Protein AF-A0A512C1G9-F1 (afdb_monomer_lite)

Radius of gyration: 20.0 Å; chains: 1; bounding box: 54×43×52 Å

Structure (mmCIF, N/CA/C/O backbone):
data_AF-A0A512C1G9-F1
#
_entry.id   AF-A0A512C1G9-F1
#
loop_
_atom_site.group_PDB
_atom_site.id
_atom_site.type_symbol
_atom_site.label_atom_id
_atom_site.label_alt_id
_atom_site.label_comp_id
_atom_site.label_asym_id
_atom_site.label_entity_id
_atom_site.label_seq_id
_atom_site.pdbx_PDB_ins_code
_atom_site.Cartn_x
_atom_site.Cartn_y
_atom_site.Cartn_z
_atom_site.occupancy
_atom_site.B_iso_or_equiv
_atom_site.auth_seq_id
_atom_site.auth_comp_id
_atom_site.auth_asym_id
_atom_site.auth_atom_id
_atom_site.pdbx_PDB_model_num
ATOM 1 N N . MET A 1 1 ? 9.464 -9.664 18.247 1.00 39.41 1 MET A N 1
ATOM 2 C CA . MET A 1 1 ? 8.894 -8.344 18.595 1.00 39.41 1 MET A CA 1
ATOM 3 C C . MET A 1 1 ? 10.040 -7.348 18.623 1.00 39.41 1 MET A C 1
ATOM 5 O O . MET A 1 1 ? 10.757 -7.290 19.614 1.00 39.41 1 MET A O 1
ATOM 9 N N . SER A 1 2 ? 10.268 -6.674 17.492 1.00 39.06 2 SER A N 1
ATOM 10 C CA . SER A 1 2 ? 11.278 -5.620 17.342 1.00 39.06 2 SER A CA 1
ATOM 11 C C . SER A 1 2 ? 10.993 -4.480 18.332 1.00 39.06 2 SER A C 1
ATOM 13 O O . SER A 1 2 ? 9.830 -4.158 18.597 1.00 39.06 2 SER A O 1
ATOM 15 N N . LYS A 1 3 ? 12.047 -3.938 18.953 1.00 39.09 3 LYS A N 1
ATOM 16 C CA . LYS A 1 3 ? 11.952 -2.829 19.907 1.00 39.09 3 LYS A CA 1
ATOM 17 C C . LYS A 1 3 ? 11.489 -1.589 19.142 1.00 39.09 3 LYS A C 1
ATOM 19 O O . LYS A 1 3 ? 12.242 -1.068 18.330 1.00 39.09 3 LYS A O 1
ATOM 24 N N . LEU A 1 4 ? 10.283 -1.098 19.433 1.00 40.53 4 LEU A N 1
ATOM 25 C CA . LEU A 1 4 ? 9.889 0.266 19.070 1.00 40.53 4 LEU A CA 1
ATOM 26 C C . LEU A 1 4 ? 10.991 1.208 19.573 1.00 40.53 4 LEU A C 1
ATOM 28 O O . LEU A 1 4 ? 11.276 1.203 20.775 1.00 40.53 4 LEU A O 1
ATOM 32 N N . LYS A 1 5 ? 11.619 1.988 18.687 1.00 45.50 5 LYS A N 1
ATOM 33 C CA . LYS A 1 5 ? 12.474 3.097 19.119 1.00 45.50 5 LYS A CA 1
ATOM 34 C C . LYS A 1 5 ? 11.592 4.080 19.885 1.00 45.50 5 LYS A C 1
ATOM 36 O O . LYS A 1 5 ? 10.869 4.883 19.308 1.00 45.50 5 LYS A O 1
ATOM 41 N N . GLY A 1 6 ? 11.653 4.014 21.208 1.00 49.22 6 GLY A N 1
ATOM 42 C CA . GLY A 1 6 ? 11.632 5.240 21.979 1.00 49.22 6 GLY A CA 1
ATOM 43 C C . GLY A 1 6 ? 13.001 5.862 21.784 1.00 49.22 6 GLY A C 1
ATOM 44 O O . GLY A 1 6 ? 13.922 5.417 22.444 1.00 49.22 6 GLY A O 1
ATOM 45 N N . ASP A 1 7 ? 13.143 6.756 20.807 1.00 35.88 7 ASP A N 1
ATOM 46 C CA . ASP A 1 7 ? 14.078 7.880 20.865 1.00 35.88 7 ASP A CA 1
ATOM 47 C C . ASP A 1 7 ? 13.837 8.829 19.689 1.00 35.88 7 ASP A C 1
ATOM 49 O O . ASP A 1 7 ? 13.511 8.426 18.573 1.00 35.88 7 ASP A O 1
ATOM 53 N N . ALA A 1 8 ? 13.903 10.116 20.013 1.00 43.84 8 ALA A N 1
ATOM 54 C CA . ALA A 1 8 ? 13.409 11.242 19.246 1.00 43.84 8 ALA A CA 1
ATOM 55 C C . ALA A 1 8 ? 13.877 11.244 17.782 1.00 43.84 8 ALA A C 1
ATOM 57 O O . ALA A 1 8 ? 15.045 11.493 17.488 1.00 43.84 8 ALA A O 1
ATOM 58 N N . PHE A 1 9 ? 12.928 11.105 16.851 1.00 45.38 9 PHE A N 1
ATOM 59 C CA . PHE A 1 9 ? 13.068 11.804 15.579 1.00 45.38 9 PHE A CA 1
ATOM 60 C C . PHE A 1 9 ? 13.303 13.277 15.912 1.00 45.38 9 PHE A C 1
ATOM 62 O O . PHE A 1 9 ? 12.565 13.849 16.722 1.00 45.38 9 PHE A O 1
ATOM 69 N N . GLU A 1 10 ? 14.309 13.891 15.294 1.00 47.50 10 GLU A N 1
ATOM 70 C CA . GLU A 1 10 ? 14.443 15.342 15.267 1.00 47.50 10 GLU A CA 1
ATOM 71 C C . GLU A 1 10 ? 13.276 15.873 14.426 1.00 47.50 10 GLU A C 1
ATOM 73 O O . GLU A 1 10 ? 13.371 16.149 13.230 1.00 47.50 10 GLU A O 1
ATOM 78 N N . VAL A 1 11 ? 12.097 15.892 15.046 1.00 56.38 11 VAL A N 1
ATOM 79 C CA . VAL A 1 11 ? 10.917 16.551 14.525 1.00 56.38 11 VAL A CA 1
ATOM 80 C C . VAL A 1 11 ? 11.366 17.984 14.354 1.00 56.38 11 VAL A C 1
ATOM 82 O O . VAL A 1 11 ? 11.681 18.653 15.343 1.00 56.38 11 VAL A O 1
ATOM 85 N N . LYS A 1 12 ? 11.444 18.442 13.101 1.00 67.94 12 LYS A N 1
ATOM 86 C CA . LYS A 1 12 ? 11.715 19.848 12.817 1.00 67.94 12 LYS A CA 1
ATOM 87 C C . LYS A 1 12 ? 10.826 20.662 13.743 1.00 67.94 12 LYS A C 1
ATOM 89 O O . LYS A 1 12 ? 9.630 20.391 13.822 1.00 67.94 12 LYS A O 1
ATOM 94 N N . ASN A 1 13 ? 11.406 21.620 14.458 1.00 72.12 13 ASN A N 1
ATOM 95 C CA . ASN A 1 13 ? 10.718 22.354 15.525 1.00 72.12 13 ASN A CA 1
ATOM 96 C C . ASN A 1 13 ? 9.333 22.883 15.068 1.00 72.12 13 ASN A C 1
ATOM 98 O O . ASN A 1 13 ? 8.359 22.885 15.815 1.00 72.12 13 ASN A O 1
ATOM 102 N N . GLU A 1 14 ? 9.214 23.211 13.779 1.00 81.50 14 GLU A N 1
ATOM 103 C CA . GLU A 1 14 ? 7.975 23.597 13.099 1.00 81.50 14 GLU A CA 1
ATOM 104 C C . GLU A 1 14 ? 6.850 22.541 13.123 1.00 81.50 14 GLU A C 1
ATOM 106 O O . GLU A 1 14 ? 5.696 22.902 13.361 1.00 81.50 14 GLU A O 1
ATOM 111 N N . ASP A 1 15 ? 7.148 21.255 12.910 1.00 83.31 15 ASP A N 1
ATOM 112 C CA . ASP A 1 15 ? 6.153 20.172 12.923 1.00 83.31 15 ASP A CA 1
ATOM 113 C C . ASP A 1 15 ? 5.641 19.901 14.342 1.00 83.31 15 ASP A C 1
ATOM 115 O O . ASP A 1 15 ? 4.446 19.657 14.536 1.00 83.31 15 ASP A O 1
ATOM 119 N N . ALA A 1 16 ? 6.515 20.018 15.346 1.00 83.12 16 ALA A N 1
ATOM 120 C CA . ALA A 1 16 ? 6.140 19.894 16.751 1.00 83.12 16 ALA A CA 1
ATOM 121 C C . ALA A 1 16 ? 5.216 21.045 17.180 1.00 83.12 16 ALA A C 1
ATOM 123 O O . ALA A 1 16 ? 4.162 20.813 17.775 1.00 83.12 16 ALA A O 1
ATOM 124 N N . GLU A 1 17 ? 5.562 22.286 16.830 1.00 87.00 17 GLU A N 1
ATOM 125 C CA . GLU A 1 17 ? 4.725 23.457 17.113 1.00 87.00 17 GLU A CA 1
ATOM 126 C C . GLU A 1 17 ? 3.399 23.426 16.348 1.00 87.00 17 GLU A C 1
ATOM 128 O O . GLU A 1 17 ? 2.343 23.773 16.888 1.00 87.00 17 GLU A O 1
ATOM 133 N N . ARG A 1 18 ? 3.413 22.956 15.096 1.00 87.75 18 ARG A N 1
ATOM 134 C CA . ARG A 1 18 ? 2.191 22.724 14.324 1.00 87.75 18 ARG A CA 1
ATOM 135 C C . ARG A 1 18 ? 1.299 21.687 15.005 1.00 87.75 18 ARG A C 1
ATOM 137 O O . ARG A 1 18 ? 0.108 21.946 15.171 1.00 87.75 18 ARG A O 1
ATOM 144 N N . LEU A 1 19 ? 1.861 20.558 15.438 1.00 87.94 19 LEU A N 1
ATOM 145 C CA . LEU A 1 19 ? 1.109 19.511 16.126 1.00 87.94 19 LEU A CA 1
ATOM 146 C C . LEU A 1 19 ? 0.509 20.015 17.444 1.00 87.94 19 LEU A C 1
ATOM 148 O O . LEU A 1 19 ? -0.661 19.747 17.705 1.00 87.94 19 LEU A O 1
ATOM 152 N N . LYS A 1 20 ? 1.254 20.803 18.234 1.00 90.62 20 LYS A N 1
ATOM 153 C CA . LYS A 1 20 ? 0.744 21.419 19.474 1.00 90.62 20 LYS A CA 1
ATOM 154 C C . LYS A 1 20 ? -0.514 22.251 19.228 1.00 90.62 20 LYS A C 1
ATOM 156 O O . LYS A 1 20 ? -1.490 22.099 19.957 1.00 90.62 20 LYS A O 1
ATOM 161 N N . ARG A 1 21 ? -0.531 23.081 18.178 1.00 92.88 21 ARG A N 1
ATOM 162 C CA . ARG A 1 21 ? -1.710 23.897 17.818 1.00 92.88 21 ARG A CA 1
ATOM 163 C C . ARG A 1 21 ? -2.916 23.055 17.403 1.00 92.88 21 ARG A C 1
ATOM 165 O O . ARG A 1 21 ? -4.052 23.462 17.613 1.00 92.88 21 ARG A O 1
ATOM 172 N N . MET A 1 22 ? -2.669 21.894 16.806 1.00 94.25 22 MET A N 1
ATOM 173 C CA . MET A 1 22 ? -3.705 21.017 16.255 1.00 94.25 22 MET A CA 1
ATOM 174 C C . MET A 1 22 ? -4.158 19.935 17.245 1.00 94.25 22 MET A C 1
ATOM 176 O O . MET A 1 22 ? -5.127 19.229 16.972 1.00 94.25 22 MET A O 1
ATOM 180 N N . LEU A 1 23 ? -3.488 19.818 18.398 1.00 93.44 23 LEU A N 1
ATOM 181 C CA . LEU A 1 23 ? -3.693 18.747 19.368 1.00 93.44 23 LEU A CA 1
ATOM 182 C C . LEU A 1 23 ? -5.161 18.578 19.805 1.00 93.44 23 LEU A C 1
ATOM 184 O O . LEU A 1 23 ? -5.619 17.438 19.801 1.00 93.44 23 LEU A O 1
ATOM 188 N N . PRO A 1 24 ? -5.943 19.639 20.100 1.00 96.12 24 PRO A N 1
ATOM 189 C CA . PRO A 1 24 ? -7.349 19.465 20.469 1.00 96.12 24 PRO A CA 1
ATOM 190 C C . PRO A 1 24 ? -8.184 18.767 19.384 1.00 96.12 24 PRO A C 1
ATOM 192 O O . PRO A 1 24 ? -8.966 17.866 19.688 1.00 96.12 24 PRO A O 1
ATOM 195 N N . GLU A 1 25 ? -7.992 19.133 18.112 1.00 97.38 25 GLU A N 1
ATOM 196 C CA . GLU A 1 25 ? -8.723 18.514 17.000 1.00 97.38 25 GLU A CA 1
ATOM 197 C C . GLU A 1 25 ? -8.217 17.092 16.725 1.00 97.38 25 GLU A C 1
ATOM 199 O O . GLU A 1 25 ? -9.018 16.188 16.502 1.00 97.38 25 GLU A O 1
ATOM 204 N N . VAL A 1 26 ? -6.902 16.860 16.827 1.00 95.44 26 VAL A N 1
ATOM 205 C CA . VAL A 1 26 ? -6.301 15.519 16.732 1.00 95.44 26 VAL A CA 1
ATOM 206 C C . VAL A 1 26 ? -6.897 14.574 17.778 1.00 95.44 26 VAL A C 1
ATOM 208 O O . VAL A 1 26 ? -7.273 13.451 17.449 1.00 95.44 26 VAL A O 1
ATOM 211 N N . GLU A 1 27 ? -7.017 15.015 19.030 1.00 95.50 27 GLU A N 1
ATOM 212 C CA . GLU A 1 27 ? -7.564 14.205 20.123 1.00 95.50 27 GLU A CA 1
ATOM 213 C C . GLU A 1 27 ? -9.057 13.916 19.933 1.00 95.50 27 GLU A C 1
ATOM 215 O O . GLU A 1 27 ? -9.499 12.779 20.120 1.00 95.50 27 GLU A O 1
ATOM 220 N N . LYS A 1 28 ? -9.823 14.913 19.479 1.00 97.69 28 LYS A N 1
ATOM 221 C CA . LYS A 1 28 ? -11.240 14.762 19.130 1.00 97.69 28 LYS A CA 1
ATOM 222 C C . LYS A 1 28 ? -11.445 13.757 17.994 1.00 97.69 28 LYS A C 1
ATOM 224 O O . LYS A 1 28 ? -12.273 12.855 18.126 1.00 97.69 28 LYS A O 1
ATOM 229 N N . LEU A 1 29 ? -10.690 13.874 16.901 1.00 98.00 29 LEU A N 1
ATOM 230 C CA . LEU A 1 29 ? -10.757 12.932 15.778 1.00 98.00 29 LEU A CA 1
ATOM 231 C C . LEU A 1 29 ? -10.317 11.530 16.196 1.00 98.00 29 LEU A C 1
ATOM 233 O O . LEU A 1 29 ? -10.958 10.551 15.826 1.00 98.00 29 LEU A O 1
ATOM 237 N N . ARG A 1 30 ? -9.277 11.418 17.031 1.00 96.62 30 ARG A N 1
ATOM 238 C CA . ARG A 1 30 ? -8.828 10.132 17.575 1.00 96.62 30 ARG A CA 1
ATOM 239 C C . ARG A 1 30 ? -9.916 9.449 18.396 1.00 96.62 30 ARG A C 1
ATOM 241 O O . ARG A 1 30 ? -10.130 8.257 18.206 1.00 96.62 30 ARG A O 1
ATOM 248 N N . ALA A 1 31 ? -10.590 10.175 19.287 1.00 96.44 31 ALA A N 1
ATOM 249 C CA . ALA A 1 31 ? -11.664 9.619 20.108 1.00 96.44 31 ALA A CA 1
ATOM 250 C C . ALA A 1 31 ? -12.829 9.113 19.241 1.00 96.44 31 ALA A C 1
ATOM 252 O O . ALA A 1 31 ? -13.293 7.988 19.426 1.00 96.44 31 ALA A O 1
ATOM 253 N N . LYS A 1 32 ? -13.241 9.901 18.239 1.00 98.00 32 LYS A N 1
ATOM 254 C CA . LYS A 1 32 ? -14.253 9.482 17.260 1.00 98.00 32 LYS A CA 1
ATOM 255 C C . LYS A 1 32 ? -13.818 8.235 16.487 1.00 98.00 32 LYS A C 1
ATOM 257 O O . LYS A 1 32 ? -14.552 7.249 16.462 1.00 98.00 32 LYS A O 1
ATOM 262 N N . ALA A 1 33 ? -12.603 8.227 15.945 1.00 97.44 33 ALA A N 1
ATOM 263 C CA . ALA A 1 33 ? -12.062 7.072 15.237 1.00 97.44 33 ALA A CA 1
ATOM 264 C C . ALA A 1 33 ? -12.037 5.816 16.126 1.00 97.44 33 ALA A C 1
ATOM 266 O O . ALA A 1 33 ? -12.480 4.753 15.707 1.00 97.44 33 ALA A O 1
ATOM 267 N N . GLN A 1 34 ? -11.608 5.930 17.388 1.00 95.56 34 GLN A N 1
ATOM 268 C CA . GLN A 1 34 ? -11.629 4.815 18.346 1.00 95.56 34 GLN A CA 1
ATOM 269 C C . GLN A 1 34 ? -13.044 4.279 18.609 1.00 95.56 34 GLN A C 1
ATOM 271 O O . GLN A 1 34 ? -13.206 3.074 18.784 1.00 95.56 34 GLN A O 1
ATOM 276 N N . SER A 1 35 ? -14.066 5.141 18.568 1.00 95.94 35 SER A N 1
ATOM 277 C CA . SER A 1 35 ? -15.475 4.730 18.661 1.00 95.94 35 SER A CA 1
ATOM 278 C C . SER A 1 35 ? -16.042 4.086 17.387 1.00 95.94 35 SER A C 1
ATOM 280 O O . SER A 1 35 ? -17.170 3.601 17.407 1.00 95.94 35 SER A O 1
ATOM 282 N N . GLY A 1 36 ? -15.273 4.028 16.293 1.00 96.44 36 GLY A N 1
ATOM 283 C CA . GLY A 1 36 ? -15.685 3.386 15.042 1.00 96.44 36 GLY A CA 1
ATOM 284 C C . GLY A 1 36 ? -15.897 4.321 13.853 1.00 96.44 36 GLY A C 1
ATOM 285 O O . GLY A 1 36 ? -16.260 3.836 12.786 1.00 96.44 36 GLY A O 1
ATOM 286 N N . ASP A 1 37 ? -15.691 5.628 14.018 1.00 97.88 37 ASP A N 1
ATOM 287 C CA . ASP A 1 37 ? -15.899 6.624 12.961 1.00 97.88 37 ASP A CA 1
ATOM 288 C C . ASP A 1 37 ? -14.760 6.573 11.919 1.00 97.88 37 ASP A C 1
ATOM 290 O O . ASP A 1 37 ? -13.629 7.000 12.177 1.00 97.88 37 ASP A O 1
ATOM 294 N N . LEU A 1 38 ? -15.057 6.022 10.736 1.00 96.88 38 LEU A N 1
ATOM 295 C CA . LEU A 1 38 ? -14.091 5.874 9.641 1.00 96.88 38 LEU A CA 1
ATOM 296 C C . LEU A 1 38 ? -13.702 7.220 9.017 1.00 96.88 38 LEU A C 1
ATOM 298 O O . LEU A 1 38 ? -12.544 7.405 8.642 1.00 96.88 38 LEU A O 1
ATOM 302 N N . GLU A 1 39 ? -14.628 8.176 8.945 1.00 97.25 39 GLU A N 1
ATOM 303 C CA . GLU A 1 39 ? -14.344 9.507 8.404 1.00 97.25 39 GLU A CA 1
ATOM 304 C C . GLU A 1 39 ? -13.395 10.266 9.328 1.00 97.25 39 GLU A C 1
ATOM 306 O O . GLU A 1 39 ? -12.424 10.873 8.869 1.00 97.25 39 GLU A O 1
ATOM 311 N N . ALA A 1 40 ? -13.609 10.166 10.643 1.00 97.88 40 ALA A N 1
ATOM 312 C CA . ALA A 1 40 ? -12.689 10.723 11.625 1.00 97.88 40 ALA A CA 1
ATOM 313 C C . ALA A 1 40 ? -11.301 10.069 11.553 1.00 97.88 40 ALA A C 1
ATOM 315 O O . ALA A 1 40 ? -10.298 10.756 11.753 1.00 97.88 40 ALA A O 1
ATOM 316 N N . ALA A 1 41 ? -11.222 8.772 11.238 1.00 97.50 41 ALA A N 1
ATOM 317 C CA . ALA A 1 41 ? -9.955 8.071 11.042 1.00 97.50 41 ALA A CA 1
ATOM 318 C C . ALA A 1 41 ? -9.180 8.612 9.827 1.00 97.50 41 ALA A C 1
ATOM 320 O O . ALA A 1 41 ? -7.996 8.938 9.949 1.00 97.50 41 ALA A O 1
ATOM 321 N N . THR A 1 42 ? -9.853 8.792 8.686 1.00 95.94 42 THR A N 1
ATOM 322 C CA . THR A 1 42 ? -9.258 9.422 7.497 1.00 95.94 42 THR A CA 1
ATOM 323 C C . THR A 1 42 ? -8.853 10.868 7.779 1.00 95.94 42 THR A C 1
ATOM 325 O O . THR A 1 42 ? -7.713 11.255 7.514 1.00 95.94 42 THR A O 1
ATOM 328 N N . ALA A 1 43 ? -9.743 11.667 8.374 1.00 96.88 43 ALA A N 1
ATOM 329 C CA . ALA A 1 43 ? -9.465 13.060 8.713 1.00 96.88 43 ALA A CA 1
ATOM 330 C C . ALA A 1 43 ? -8.263 13.185 9.660 1.00 96.88 43 ALA A C 1
ATOM 332 O O . ALA A 1 43 ? -7.419 14.057 9.462 1.00 96.88 43 ALA A O 1
ATOM 333 N N . LEU A 1 44 ? -8.133 12.284 10.639 1.00 96.69 44 LEU A N 1
ATOM 334 C CA . LEU A 1 44 ? -6.983 12.226 11.537 1.00 96.69 44 LEU A CA 1
ATOM 335 C C . LEU A 1 44 ? -5.674 12.028 10.762 1.00 96.69 44 LEU A C 1
ATOM 337 O O . LEU A 1 44 ? -4.718 12.767 10.993 1.00 96.69 44 LEU A O 1
ATOM 341 N N . ILE A 1 45 ? -5.619 11.068 9.834 1.00 95.75 45 ILE A N 1
ATOM 342 C CA . ILE A 1 45 ? -4.411 10.819 9.031 1.00 95.75 45 ILE A CA 1
ATOM 343 C C . ILE A 1 45 ? -4.068 12.014 8.140 1.00 95.75 45 ILE A C 1
ATOM 345 O O . ILE A 1 45 ? -2.898 12.398 8.058 1.00 95.75 45 ILE A O 1
ATOM 349 N N . MET A 1 46 ? -5.072 12.651 7.539 1.00 93.81 46 MET A N 1
ATOM 350 C CA . MET A 1 46 ? -4.883 13.847 6.712 1.00 93.81 46 MET A CA 1
ATOM 351 C C . MET A 1 46 ? -4.371 15.043 7.513 1.00 93.81 46 MET A C 1
ATOM 353 O O . MET A 1 46 ? -3.526 15.798 7.030 1.00 93.81 46 MET A O 1
ATOM 357 N N . LEU A 1 47 ? -4.866 15.198 8.740 1.00 94.69 47 LEU A N 1
ATOM 358 C CA . LEU A 1 47 ? -4.524 16.297 9.633 1.00 94.69 47 LEU A CA 1
ATOM 359 C C . LEU A 1 47 ? -3.083 16.193 10.159 1.00 94.69 47 LEU A C 1
ATOM 361 O O . LEU A 1 47 ? -2.422 17.211 10.367 1.00 94.69 47 LEU A O 1
ATOM 365 N N . LEU A 1 48 ? -2.589 14.974 10.379 1.00 92.38 48 LEU A N 1
ATOM 366 C CA . LEU A 1 48 ? -1.264 14.740 10.947 1.00 92.38 48 LEU A CA 1
ATOM 367 C C . LEU A 1 48 ? -0.131 15.059 9.957 1.00 92.38 48 LEU A C 1
ATOM 369 O O . LEU A 1 48 ? -0.239 14.720 8.771 1.00 92.38 48 LEU A O 1
ATOM 373 N N . PRO A 1 49 ? 0.996 15.627 10.437 1.00 90.06 49 PRO A N 1
ATOM 374 C CA . PRO A 1 49 ? 2.226 15.682 9.653 1.00 90.06 49 PRO A CA 1
ATOM 375 C C . PRO A 1 49 ? 2.678 14.274 9.239 1.00 90.06 49 PRO A C 1
ATOM 377 O O . PRO A 1 49 ? 2.502 13.316 9.998 1.00 90.06 49 PRO A O 1
ATOM 380 N N . ASN A 1 50 ? 3.299 14.146 8.060 1.00 88.00 50 ASN A N 1
ATOM 381 C CA . ASN A 1 50 ? 3.708 12.849 7.498 1.00 88.00 50 ASN A CA 1
ATOM 382 C C . ASN A 1 50 ? 4.552 12.013 8.474 1.00 88.00 50 ASN A C 1
ATOM 384 O O . ASN A 1 50 ? 4.359 10.803 8.555 1.00 88.00 50 ASN A O 1
ATOM 388 N N . ALA A 1 51 ? 5.424 12.663 9.251 1.00 86.12 51 ALA A N 1
ATOM 389 C CA . ALA A 1 51 ? 6.299 12.020 10.232 1.00 86.12 51 ALA A CA 1
ATOM 390 C C . ALA A 1 51 ? 5.564 11.277 11.366 1.00 86.12 51 ALA A C 1
ATOM 392 O O . ALA A 1 51 ? 6.183 10.484 12.054 1.00 86.12 51 ALA A O 1
ATOM 393 N N . TYR A 1 52 ? 4.261 11.505 11.573 1.00 88.62 52 TYR A N 1
ATOM 394 C CA . TYR A 1 52 ? 3.486 10.847 12.638 1.00 88.62 52 TYR A CA 1
ATOM 395 C C . TYR A 1 52 ? 2.504 9.789 12.126 1.00 88.62 52 TYR A C 1
ATOM 397 O O . TYR A 1 52 ? 1.830 9.121 12.916 1.00 88.62 52 TYR A O 1
ATOM 405 N N . ARG A 1 53 ? 2.366 9.653 10.805 1.00 91.31 53 ARG A N 1
ATOM 406 C CA . ARG A 1 53 ? 1.353 8.791 10.187 1.00 91.31 53 ARG A CA 1
ATOM 407 C C . ARG A 1 53 ? 1.637 7.310 10.429 1.00 91.31 53 ARG A C 1
ATOM 409 O O . ARG A 1 53 ? 0.731 6.596 10.856 1.00 91.31 53 ARG A O 1
ATOM 416 N N . GLY A 1 54 ? 2.892 6.882 10.264 1.00 89.75 54 GLY A N 1
ATOM 417 C CA . GLY A 1 54 ? 3.319 5.508 10.545 1.00 89.75 54 GLY A CA 1
ATOM 418 C C . GLY A 1 54 ? 2.982 5.093 11.980 1.00 89.75 54 GLY A C 1
ATOM 419 O O . GLY A 1 54 ? 2.232 4.141 12.189 1.00 89.75 54 GLY A O 1
ATOM 420 N N . GLN A 1 55 ? 3.395 5.890 12.971 1.00 89.56 55 GLN A N 1
ATOM 421 C CA . GLN A 1 55 ? 3.107 5.637 14.394 1.00 89.56 55 GLN A CA 1
ATOM 422 C C . GLN A 1 55 ? 1.613 5.488 14.687 1.00 89.56 55 GLN A C 1
ATOM 424 O O . GLN A 1 55 ? 1.210 4.673 15.521 1.00 89.56 55 GLN A O 1
ATOM 429 N N . LYS A 1 56 ? 0.757 6.261 14.006 1.00 93.00 56 LYS A N 1
ATOM 430 C CA . LYS A 1 56 ? -0.692 6.131 14.177 1.00 93.00 56 LYS A CA 1
ATOM 431 C C . LYS A 1 56 ? -1.252 4.849 13.586 1.00 93.00 56 LYS A C 1
ATOM 433 O O . LYS A 1 56 ? -2.079 4.241 14.264 1.00 93.00 56 LYS A O 1
ATOM 438 N N . ALA A 1 57 ? -0.792 4.402 12.419 1.00 93.88 57 ALA A N 1
ATOM 439 C CA . ALA A 1 57 ? -1.189 3.099 11.880 1.00 93.88 57 ALA A CA 1
ATOM 440 C C . ALA A 1 57 ? -0.860 1.970 12.868 1.00 93.88 57 ALA A C 1
ATOM 442 O O . ALA A 1 57 ? -1.733 1.177 13.223 1.00 93.88 57 ALA A O 1
ATOM 443 N N . VAL A 1 58 ? 0.360 1.971 13.410 1.00 91.75 58 VAL A N 1
ATOM 444 C CA . VAL A 1 58 ? 0.808 0.993 14.416 1.00 91.75 58 VAL A CA 1
ATOM 445 C C . VAL A 1 58 ? -0.059 1.049 15.668 1.00 91.75 58 VAL A C 1
ATOM 447 O O . VAL A 1 58 ? -0.508 0.019 16.177 1.00 91.75 58 VAL A O 1
ATOM 450 N N . ARG A 1 59 ? -0.347 2.258 16.161 1.00 94.00 59 ARG A N 1
ATOM 451 C CA . ARG A 1 59 ? -1.156 2.435 17.365 1.00 94.00 59 ARG A CA 1
ATOM 452 C C . ARG A 1 59 ? -2.589 1.944 17.178 1.00 94.00 59 ARG A C 1
ATOM 454 O O . ARG A 1 59 ? -3.109 1.293 18.078 1.00 94.00 59 ARG A O 1
ATOM 461 N N . PHE A 1 60 ? -3.233 2.245 16.053 1.00 96.31 60 PHE A N 1
ATOM 462 C CA . PHE A 1 60 ? -4.595 1.771 15.787 1.00 96.31 60 PHE A CA 1
ATOM 463 C C . PHE A 1 60 ? -4.653 0.256 15.593 1.00 96.31 60 PHE A C 1
ATOM 465 O O . PHE A 1 60 ? -5.576 -0.375 16.101 1.00 96.31 60 PHE A O 1
ATOM 472 N N . HIS A 1 61 ? -3.637 -0.335 14.967 1.00 95.31 61 HIS A N 1
ATOM 473 C CA . HIS A 1 61 ? -3.503 -1.785 14.886 1.00 95.31 61 HIS A CA 1
ATOM 474 C C . HIS A 1 61 ? -3.397 -2.437 16.274 1.00 95.31 61 HIS A C 1
ATOM 476 O O . HIS A 1 61 ? -4.123 -3.382 16.570 1.00 95.31 61 HIS A O 1
ATOM 482 N N . GLN A 1 62 ? -2.564 -1.895 17.172 1.00 94.94 62 GLN A N 1
ATOM 483 C CA . GLN A 1 62 ? -2.485 -2.363 18.564 1.00 94.94 62 GLN A CA 1
ATOM 484 C C . GLN A 1 62 ? -3.813 -2.196 19.310 1.00 94.94 62 GLN A C 1
ATOM 486 O O . GLN A 1 62 ? -4.266 -3.120 19.974 1.00 94.94 62 GLN A O 1
ATOM 491 N N . LEU A 1 63 ? -4.461 -1.032 19.187 1.00 95.56 63 LEU A N 1
ATOM 492 C CA . LEU A 1 63 ? -5.757 -0.787 19.822 1.00 95.56 63 LEU A CA 1
ATOM 493 C C . LEU A 1 63 ? -6.814 -1.789 19.356 1.00 95.56 63 LEU A C 1
ATOM 495 O O . LEU A 1 63 ? -7.591 -2.251 20.183 1.00 95.56 63 LEU A O 1
ATOM 499 N N . TRP A 1 64 ? -6.831 -2.146 18.072 1.00 97.12 64 TRP A N 1
ATOM 500 C CA . TRP A 1 64 ? -7.714 -3.190 17.560 1.00 97.12 64 TRP A CA 1
ATOM 501 C C . TRP A 1 64 ? -7.393 -4.561 18.168 1.00 97.12 64 TRP A C 1
ATOM 503 O O . TRP A 1 64 ? -8.302 -5.211 18.682 1.00 97.12 64 TRP A O 1
ATOM 513 N N . ARG A 1 65 ? -6.116 -4.971 18.201 1.00 95.62 65 ARG A N 1
ATOM 514 C CA . ARG A 1 65 ? -5.702 -6.236 18.842 1.00 95.62 65 ARG A CA 1
ATOM 515 C C . ARG A 1 65 ? -6.066 -6.304 20.327 1.00 95.62 65 ARG A C 1
ATOM 517 O O . ARG A 1 65 ? -6.370 -7.382 20.825 1.00 95.62 65 ARG A O 1
ATOM 524 N N . ASP A 1 66 ? -6.082 -5.161 21.006 1.00 96.94 66 ASP A N 1
ATOM 525 C CA . ASP A 1 66 ? -6.491 -5.034 22.409 1.00 96.94 66 ASP A CA 1
ATOM 526 C C . ASP A 1 66 ? -8.023 -4.957 22.599 1.00 96.94 66 ASP A C 1
ATOM 528 O O . ASP A 1 66 ? -8.489 -4.765 23.721 1.00 96.94 66 ASP A O 1
ATOM 532 N N . GLY A 1 67 ? -8.823 -5.014 21.527 1.00 96.06 67 GLY A N 1
ATOM 533 C CA . GLY A 1 67 ? -10.283 -4.855 21.585 1.00 96.06 67 GLY A CA 1
ATOM 534 C C . GLY A 1 67 ? -10.759 -3.423 21.873 1.00 96.06 67 GLY A C 1
ATOM 535 O O . GLY A 1 67 ? -11.904 -3.213 22.261 1.00 96.06 67 GLY A O 1
ATOM 536 N N . ARG A 1 68 ? -9.886 -2.423 21.699 1.00 96.50 68 ARG A N 1
ATOM 537 C CA . ARG A 1 68 ? -10.131 -0.992 21.977 1.00 96.50 68 ARG A CA 1
ATOM 538 C C . ARG A 1 68 ? -10.385 -0.146 20.729 1.00 96.50 68 ARG A C 1
ATOM 540 O O . ARG A 1 68 ? -10.530 1.070 20.834 1.00 96.50 68 ARG A O 1
ATOM 547 N N . ALA A 1 69 ? -10.382 -0.763 19.555 1.00 96.44 69 ALA A N 1
ATOM 548 C CA . ALA A 1 69 ? -10.780 -0.149 18.297 1.00 96.44 69 ALA A CA 1
ATOM 549 C C . ALA A 1 69 ? -11.395 -1.208 17.379 1.00 96.44 69 ALA A C 1
ATOM 551 O O . ALA A 1 69 ? -11.079 -2.395 17.474 1.00 96.44 69 ALA A O 1
ATOM 552 N N . ARG A 1 70 ? -12.257 -0.770 16.462 1.00 96.88 70 ARG A N 1
ATOM 553 C CA . ARG A 1 70 ? -12.809 -1.635 15.416 1.00 96.88 70 ARG A CA 1
ATOM 554 C C . ARG A 1 70 ? -11.743 -2.004 14.381 1.00 96.88 70 ARG A C 1
ATOM 556 O O . ARG A 1 70 ? -10.875 -1.187 14.066 1.00 96.88 70 ARG 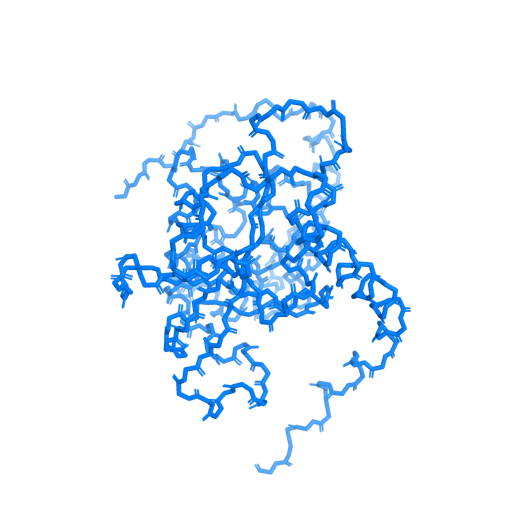A O 1
ATOM 563 N N . GLN A 1 71 ? -11.844 -3.209 13.817 1.00 96.06 71 GLN A N 1
ATOM 564 C CA . GLN A 1 71 ? -10.922 -3.697 12.784 1.00 96.06 71 GLN A CA 1
ATOM 565 C C . GLN A 1 71 ? -10.929 -2.790 11.551 1.00 96.06 71 GLN A C 1
ATOM 567 O O . GLN A 1 71 ? -9.874 -2.470 11.008 1.00 96.06 71 GLN A O 1
ATOM 572 N N . GLU A 1 72 ? -12.111 -2.322 11.146 1.00 95.69 72 GLU A N 1
ATOM 573 C CA . GLU A 1 72 ? -12.286 -1.466 9.972 1.00 95.69 72 GLU A CA 1
ATOM 574 C C . GLU A 1 72 ? -11.593 -0.112 10.143 1.00 95.69 72 GLU A C 1
ATOM 576 O O . GLU A 1 72 ? -11.035 0.418 9.187 1.00 95.69 72 GLU A O 1
ATOM 581 N N . VAL A 1 73 ? -11.560 0.422 11.368 1.00 97.00 73 VAL A N 1
ATOM 582 C CA . VAL A 1 73 ? -10.838 1.663 11.673 1.00 97.00 73 VAL A CA 1
ATOM 583 C C . VAL A 1 73 ? -9.337 1.437 11.554 1.00 97.00 73 VAL A C 1
ATOM 585 O O . VAL A 1 73 ? -8.655 2.217 10.896 1.00 97.00 73 VAL A O 1
ATOM 588 N N . ALA A 1 74 ? -8.807 0.371 12.163 1.00 96.75 74 ALA A N 1
ATOM 589 C CA . ALA A 1 74 ? -7.382 0.060 12.069 1.00 96.75 74 ALA A CA 1
ATOM 590 C C . ALA A 1 74 ? -6.939 -0.150 10.613 1.00 96.75 74 ALA A C 1
ATOM 592 O O . ALA A 1 74 ? -5.893 0.356 10.206 1.00 96.75 74 ALA A O 1
ATOM 593 N N . TRP A 1 75 ? -7.781 -0.812 9.818 1.00 95.12 75 TRP A N 1
ATOM 594 C CA . TRP A 1 75 ? -7.603 -0.943 8.379 1.00 95.12 75 TRP A CA 1
ATOM 595 C C . TRP A 1 75 ? -7.630 0.393 7.643 1.00 95.12 75 TRP A C 1
ATOM 597 O O . TRP A 1 75 ? -6.712 0.665 6.876 1.00 95.12 75 TRP A O 1
ATOM 607 N N . GLN A 1 76 ? -8.631 1.243 7.888 1.00 95.19 76 GLN A N 1
ATOM 608 C CA . GLN A 1 76 ? -8.751 2.546 7.231 1.00 95.19 76 GLN A CA 1
ATOM 609 C C . GLN A 1 76 ? -7.529 3.427 7.507 1.00 95.19 76 GLN A C 1
ATOM 611 O O . GLN A 1 76 ? -6.981 4.030 6.586 1.00 95.19 76 GLN A O 1
ATOM 616 N N . VAL A 1 77 ? -7.060 3.447 8.759 1.00 95.56 77 VAL A N 1
ATOM 617 C CA . VAL A 1 77 ? -5.851 4.175 9.158 1.00 95.56 77 VAL A CA 1
ATOM 618 C C . VAL A 1 77 ? -4.631 3.640 8.408 1.00 95.56 77 VAL A C 1
ATOM 620 O O . VAL A 1 77 ? -3.923 4.425 7.786 1.00 95.56 77 VAL A O 1
ATOM 623 N N . LEU A 1 78 ? -4.387 2.325 8.421 1.00 94.69 78 LEU A N 1
ATOM 624 C CA . LEU A 1 78 ? -3.253 1.723 7.710 1.00 94.69 78 LEU A CA 1
ATOM 625 C C . LEU A 1 78 ? -3.305 2.009 6.201 1.00 94.69 78 LEU A C 1
ATOM 627 O O . LEU A 1 78 ? -2.306 2.413 5.607 1.00 94.69 78 LEU A O 1
ATOM 631 N N . HIS A 1 79 ? -4.483 1.854 5.603 1.00 93.00 79 HIS A N 1
ATOM 632 C CA . HIS A 1 79 ? -4.737 2.095 4.189 1.00 93.00 79 HIS A CA 1
ATOM 633 C C . HIS A 1 79 ? -4.469 3.555 3.788 1.00 93.00 79 HIS A C 1
ATOM 635 O O . HIS A 1 79 ? -3.791 3.807 2.793 1.00 93.00 79 HIS A O 1
ATOM 641 N N . ASP A 1 80 ? -4.953 4.534 4.556 1.00 93.69 80 ASP A N 1
ATOM 642 C CA . ASP A 1 80 ? -4.711 5.945 4.239 1.00 93.69 80 ASP A CA 1
ATOM 643 C C . ASP A 1 80 ? -3.236 6.324 4.443 1.00 93.69 80 ASP A C 1
ATOM 645 O O . ASP A 1 80 ? -2.666 7.049 3.627 1.00 93.69 80 ASP A O 1
ATOM 649 N N . VAL A 1 81 ? -2.568 5.789 5.471 1.00 92.69 81 VAL A N 1
ATOM 650 C CA . VAL A 1 81 ? -1.121 5.992 5.648 1.00 92.69 81 VAL A CA 1
ATOM 651 C C . VAL A 1 81 ? -0.338 5.459 4.446 1.00 92.69 81 VAL A C 1
ATOM 653 O O . VAL A 1 81 ? 0.524 6.172 3.928 1.00 92.69 81 VAL A O 1
ATOM 656 N N . TRP A 1 82 ? -0.682 4.265 3.958 1.00 91.88 82 TRP A N 1
ATOM 657 C CA . TRP A 1 82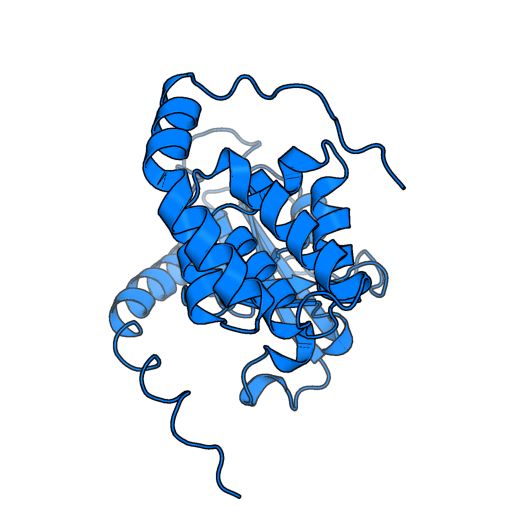 ? -0.059 3.667 2.777 1.00 91.88 82 TRP A CA 1
ATOM 658 C C . TRP A 1 82 ? -0.211 4.539 1.521 1.00 91.88 82 TRP A C 1
ATOM 660 O O . TRP A 1 82 ? 0.778 4.843 0.849 1.00 91.88 82 TRP A O 1
ATOM 670 N N . ILE A 1 83 ? -1.434 5.006 1.237 1.00 89.38 83 ILE A N 1
ATOM 671 C CA . ILE A 1 83 ? -1.740 5.854 0.069 1.00 89.38 83 ILE A CA 1
ATOM 672 C C . ILE A 1 83 ? -0.934 7.149 0.065 1.00 89.38 83 ILE A C 1
ATOM 674 O O . ILE A 1 83 ? -0.521 7.632 -0.997 1.00 89.38 83 ILE A O 1
ATOM 678 N N . HIS A 1 84 ? -0.803 7.770 1.235 1.00 85.50 84 HIS A N 1
ATOM 679 C CA . HIS A 1 84 ? -0.232 9.101 1.326 1.00 85.50 84 HIS A CA 1
ATOM 680 C C . HIS A 1 84 ? 1.287 9.084 1.374 1.00 85.50 84 HIS A C 1
ATOM 682 O O . HIS A 1 84 ? 1.908 9.932 0.735 1.00 85.50 84 HIS A O 1
ATOM 688 N N . ASP A 1 85 ? 1.872 8.174 2.152 1.00 81.31 85 ASP A N 1
ATOM 689 C CA . ASP A 1 85 ? 3.317 8.102 2.332 1.00 81.31 85 ASP A CA 1
ATOM 690 C C . ASP A 1 85 ? 3.718 6.760 2.974 1.00 81.31 85 ASP A C 1
ATOM 692 O O . ASP A 1 85 ? 4.126 6.713 4.136 1.00 81.31 85 ASP A O 1
ATOM 696 N N . HIS A 1 86 ? 3.599 5.647 2.237 1.00 83.38 86 HIS A N 1
ATOM 697 C CA . HIS A 1 86 ? 4.039 4.332 2.732 1.00 83.38 86 HIS A CA 1
ATOM 698 C C . HIS A 1 86 ? 5.524 4.318 3.136 1.00 83.38 86 HIS A C 1
ATOM 700 O O . HIS A 1 86 ? 5.901 3.540 4.009 1.00 83.38 86 HIS A O 1
ATOM 706 N N . SER A 1 87 ? 6.353 5.225 2.595 1.00 81.00 87 SER A N 1
ATOM 707 C CA . SER A 1 87 ? 7.751 5.373 3.021 1.00 81.00 87 SER A CA 1
ATOM 708 C C . SER A 1 87 ? 7.872 5.746 4.503 1.00 81.00 87 SER A C 1
ATOM 710 O O . SER A 1 87 ? 8.812 5.339 5.181 1.00 81.00 87 SER A O 1
ATOM 712 N N . ARG A 1 88 ? 6.880 6.463 5.049 1.00 82.00 88 ARG A N 1
ATOM 713 C CA . ARG A 1 88 ? 6.833 6.788 6.479 1.00 82.00 88 ARG A CA 1
ATOM 714 C C . ARG A 1 88 ? 6.474 5.589 7.323 1.00 82.00 88 ARG A C 1
ATOM 716 O O . ARG A 1 88 ? 7.005 5.457 8.415 1.00 82.00 88 ARG A O 1
ATOM 723 N N . LEU A 1 89 ? 5.617 4.710 6.812 1.00 78.31 89 LEU A N 1
ATOM 724 C CA . LEU A 1 89 ? 5.333 3.443 7.469 1.00 78.31 89 LEU A CA 1
ATOM 725 C C . LEU A 1 89 ? 6.591 2.570 7.520 1.00 78.31 89 LEU A C 1
ATOM 727 O O . LEU A 1 89 ? 6.864 1.993 8.567 1.00 78.31 89 LEU A O 1
ATOM 731 N N . SER A 1 90 ? 7.394 2.545 6.447 1.00 73.56 90 SER A N 1
ATOM 732 C CA . SER A 1 90 ? 8.657 1.805 6.457 1.00 73.56 90 SER A CA 1
ATOM 733 C C . SER A 1 90 ? 9.694 2.417 7.405 1.00 73.56 90 SER A C 1
ATOM 735 O O . SER A 1 90 ? 10.331 1.692 8.158 1.00 73.56 90 SER A O 1
ATOM 737 N N . THR A 1 91 ? 9.821 3.749 7.449 1.00 73.31 91 THR A N 1
ATOM 738 C CA . THR A 1 91 ? 10.834 4.410 8.294 1.00 73.31 91 THR A CA 1
ATOM 739 C C . THR A 1 91 ? 10.584 4.291 9.797 1.00 73.31 91 THR A C 1
ATOM 741 O O . THR A 1 91 ? 11.524 4.466 10.563 1.00 73.31 91 THR A O 1
ATOM 744 N N . GLU A 1 92 ? 9.355 4.001 10.247 1.00 69.88 92 GLU A N 1
ATOM 745 C CA . GLU A 1 92 ? 9.092 3.762 11.683 1.00 69.88 92 GLU A CA 1
ATOM 746 C C . GLU A 1 92 ? 9.771 2.497 12.217 1.00 69.88 92 GLU A C 1
ATOM 748 O O . GLU A 1 92 ? 9.898 2.316 13.428 1.00 69.88 92 GLU A O 1
ATOM 753 N N . PHE A 1 93 ? 10.180 1.605 11.321 1.00 65.31 93 PHE A N 1
ATOM 754 C CA . PHE A 1 93 ? 10.614 0.259 11.657 1.00 65.31 93 PHE A CA 1
ATOM 755 C C . PHE A 1 93 ? 11.974 -0.099 11.051 1.00 65.31 93 PHE A C 1
ATOM 757 O O . PHE A 1 93 ? 12.299 -1.278 10.927 1.00 65.31 93 PHE A O 1
ATOM 764 N N . ASP A 1 94 ? 12.771 0.915 10.703 1.00 70.94 94 ASP A N 1
ATOM 765 C CA . ASP A 1 94 ? 14.070 0.753 10.050 1.00 70.94 94 ASP A CA 1
ATOM 766 C C . ASP A 1 94 ? 13.958 -0.182 8.815 1.00 70.94 94 ASP A C 1
ATOM 768 O O . ASP A 1 94 ? 13.129 0.058 7.934 1.00 70.94 94 ASP A O 1
ATOM 772 N N . GLU A 1 95 ? 14.776 -1.233 8.727 1.00 66.12 95 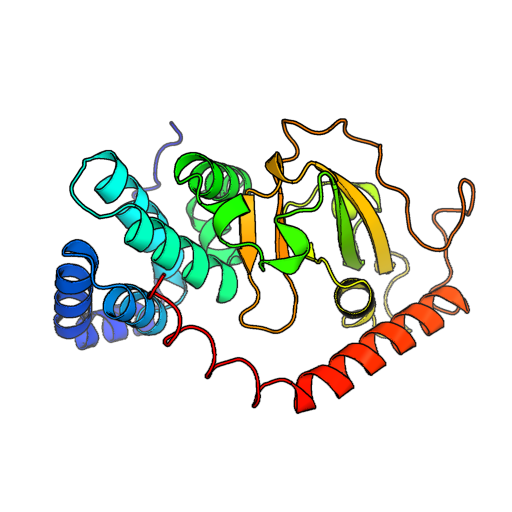GLU A N 1
ATOM 773 C CA . GLU A 1 95 ? 14.831 -2.151 7.576 1.00 66.12 95 GLU A CA 1
ATOM 774 C C . GLU A 1 95 ? 13.591 -3.067 7.463 1.00 66.12 95 GLU A C 1
ATOM 776 O O . GLU A 1 95 ? 13.255 -3.510 6.365 1.00 66.12 95 GLU A O 1
ATOM 781 N N . ASP A 1 96 ? 12.840 -3.271 8.554 1.00 75.12 96 ASP A N 1
ATOM 782 C CA . ASP A 1 96 ? 11.728 -4.238 8.628 1.00 75.12 96 ASP A CA 1
ATOM 783 C C . ASP A 1 96 ? 10.360 -3.640 8.246 1.00 75.12 96 ASP A C 1
ATOM 785 O O . ASP A 1 96 ? 9.317 -4.301 8.309 1.00 75.12 96 ASP A O 1
ATOM 789 N N . GLY A 1 97 ? 10.297 -2.350 7.916 1.00 76.50 97 GLY A N 1
ATOM 790 C CA . GLY A 1 97 ? 9.021 -1.638 7.933 1.00 76.50 97 GLY A CA 1
ATOM 791 C C . GLY A 1 97 ? 8.012 -2.029 6.855 1.00 76.50 97 GLY A C 1
ATOM 792 O O . GLY A 1 97 ? 6.806 -1.959 7.106 1.00 76.50 97 GLY A O 1
ATOM 793 N N . LEU A 1 98 ? 8.468 -2.503 5.693 1.00 78.00 98 LEU A N 1
ATOM 794 C CA . LEU A 1 98 ? 7.571 -3.085 4.688 1.00 78.00 98 LEU A CA 1
ATOM 795 C C . LEU A 1 98 ? 7.026 -4.443 5.141 1.00 78.00 98 LEU A C 1
ATOM 797 O O . LEU A 1 98 ? 5.829 -4.690 5.011 1.00 78.00 98 LEU A O 1
ATOM 801 N N . GLU A 1 99 ? 7.856 -5.284 5.763 1.00 81.81 99 GLU A N 1
ATOM 802 C CA . GLU A 1 99 ? 7.405 -6.573 6.296 1.00 81.81 99 GLU A CA 1
ATOM 803 C C . GLU A 1 99 ? 6.358 -6.396 7.400 1.00 81.81 99 GLU A C 1
ATOM 805 O O . GLU A 1 99 ? 5.400 -7.171 7.503 1.00 81.81 99 GLU A O 1
ATOM 810 N N . ILE A 1 100 ? 6.510 -5.351 8.217 1.00 82.75 100 ILE A N 1
ATOM 811 C CA . ILE A 1 100 ? 5.544 -5.012 9.261 1.00 82.75 100 ILE A CA 1
ATOM 812 C C . ILE A 1 100 ? 4.245 -4.479 8.658 1.00 82.75 100 ILE A C 1
ATOM 814 O O . ILE A 1 100 ? 3.172 -4.863 9.124 1.00 82.75 100 ILE A O 1
ATOM 818 N N . ALA A 1 101 ? 4.306 -3.661 7.607 1.00 85.94 101 ALA A N 1
ATOM 819 C CA . ALA A 1 101 ? 3.111 -3.236 6.882 1.00 85.94 101 ALA A CA 1
ATOM 820 C C . ALA A 1 101 ? 2.349 -4.440 6.297 1.00 85.94 101 ALA A C 1
ATOM 822 O O . ALA A 1 101 ? 1.144 -4.577 6.522 1.00 85.94 101 ALA A O 1
ATOM 823 N N . ASP A 1 102 ? 3.056 -5.358 5.633 1.00 87.31 102 ASP A N 1
ATOM 824 C CA . ASP A 1 102 ? 2.487 -6.588 5.074 1.00 87.31 102 ASP A CA 1
ATOM 825 C C . ASP A 1 102 ? 1.907 -7.492 6.172 1.00 87.31 102 ASP A C 1
ATOM 827 O O . ASP A 1 102 ? 0.851 -8.112 6.008 1.00 87.31 102 ASP A O 1
ATOM 831 N N . PHE A 1 103 ? 2.577 -7.569 7.326 1.00 88.00 103 PHE A N 1
ATOM 832 C CA . PHE A 1 103 ? 2.050 -8.252 8.501 1.00 88.00 103 PHE A CA 1
ATOM 833 C C . PHE A 1 103 ? 0.748 -7.607 8.983 1.00 88.00 103 PHE A C 1
ATOM 835 O O . PHE A 1 103 ? -0.224 -8.327 9.188 1.00 88.00 103 PHE A O 1
ATOM 842 N N . MET A 1 104 ? 0.693 -6.282 9.125 1.00 92.06 104 MET A N 1
ATOM 843 C CA . MET A 1 104 ? -0.502 -5.581 9.603 1.00 92.06 104 MET A CA 1
ATOM 844 C C . MET A 1 104 ? -1.681 -5.737 8.636 1.00 92.06 104 MET A C 1
ATOM 846 O O . MET A 1 104 ? -2.795 -6.020 9.074 1.00 92.06 104 MET A O 1
ATOM 850 N N . PHE A 1 105 ? -1.458 -5.609 7.323 1.00 92.44 105 PHE A N 1
ATOM 851 C CA . PHE A 1 105 ? -2.514 -5.844 6.333 1.00 92.44 105 PHE A CA 1
ATOM 852 C C . PHE A 1 105 ? -3.049 -7.278 6.402 1.00 92.44 105 PHE A C 1
ATOM 854 O O . PHE A 1 105 ? -4.262 -7.496 6.353 1.00 92.44 105 PHE A O 1
ATOM 861 N N . ARG A 1 106 ? -2.157 -8.258 6.570 1.00 91.12 106 ARG A N 1
ATOM 862 C CA . ARG A 1 106 ? -2.540 -9.662 6.741 1.00 91.12 106 ARG A CA 1
ATOM 863 C C . ARG A 1 106 ? -3.315 -9.910 8.026 1.00 91.12 106 ARG A C 1
ATOM 865 O O . ARG A 1 106 ? -4.338 -10.582 7.969 1.00 91.12 106 ARG A O 1
ATOM 872 N N . ASP A 1 107 ? -2.834 -9.390 9.154 1.00 92.25 107 ASP A N 1
ATOM 873 C CA . ASP A 1 107 ? -3.447 -9.570 10.476 1.00 92.25 107 ASP A CA 1
ATOM 874 C C . ASP A 1 107 ? -4.877 -9.012 10.474 1.00 92.25 107 ASP A C 1
ATOM 876 O O . ASP A 1 107 ? -5.814 -9.648 10.951 1.00 92.25 107 ASP A O 1
ATOM 880 N N . LEU A 1 108 ? -5.075 -7.865 9.817 1.00 91.88 108 LEU A N 1
ATOM 881 C CA . LEU A 1 108 ? -6.396 -7.278 9.619 1.00 91.88 108 LEU A CA 1
ATOM 882 C C . LEU A 1 108 ? -7.278 -8.082 8.647 1.00 91.88 108 LEU A C 1
ATOM 884 O O . LEU A 1 108 ? -8.496 -8.019 8.753 1.00 91.88 108 LEU A O 1
ATOM 888 N N . GLY A 1 109 ? -6.717 -8.839 7.702 1.00 87.31 109 GLY A N 1
ATOM 889 C CA . GLY A 1 109 ? -7.462 -9.829 6.910 1.00 87.31 109 GLY A CA 1
ATOM 890 C C . GLY A 1 109 ? -8.571 -9.274 6.000 1.00 87.31 109 GLY A C 1
ATOM 891 O O . GLY A 1 109 ? -9.426 -10.033 5.536 1.00 87.31 109 GLY A O 1
ATOM 892 N N . LEU A 1 110 ? -8.586 -7.965 5.718 1.00 82.81 110 LEU A N 1
ATOM 893 C CA . LEU A 1 110 ? -9.613 -7.316 4.886 1.00 82.81 110 LEU A CA 1
ATOM 894 C C . LEU A 1 110 ? -9.211 -7.176 3.407 1.00 82.81 110 LEU A C 1
ATOM 896 O O . LEU A 1 110 ? -10.020 -6.731 2.589 1.00 82.81 110 LEU A O 1
ATOM 900 N N . GLY A 1 111 ? -8.013 -7.633 3.029 1.00 78.25 111 GLY A N 1
ATOM 901 C CA . GLY A 1 111 ? -7.455 -7.483 1.684 1.00 78.25 111 GLY A CA 1
ATOM 902 C C . GLY A 1 111 ? -8.371 -7.931 0.561 1.00 78.25 111 GLY A C 1
ATOM 903 O O . GLY A 1 111 ? -8.812 -7.132 -0.264 1.00 78.25 111 GLY A O 1
ATOM 904 N N . SER A 1 112 ? -8.765 -9.201 0.569 1.00 75.88 112 SER A N 1
ATOM 905 C CA . SER A 1 112 ? -9.622 -9.731 -0.494 1.00 75.88 112 SER A CA 1
ATOM 906 C C . SER A 1 112 ? -11.043 -9.138 -0.517 1.00 75.88 112 SER A C 1
ATOM 908 O O . SER A 1 112 ? -11.702 -9.189 -1.558 1.00 75.88 112 SER A O 1
ATOM 910 N N . ARG A 1 113 ? -11.513 -8.550 0.598 1.00 82.81 113 ARG A N 1
ATOM 911 C CA . ARG A 1 113 ? -12.799 -7.833 0.674 1.00 82.81 113 ARG A CA 1
ATOM 912 C C . ARG A 1 113 ? -12.709 -6.455 0.021 1.00 82.81 113 ARG A C 1
ATOM 914 O O . ARG A 1 113 ? -13.686 -6.008 -0.574 1.00 82.81 113 ARG A O 1
ATOM 921 N N . SER A 1 114 ? -11.540 -5.819 0.074 1.00 84.38 114 SER A N 1
ATOM 922 C CA . SER A 1 114 ? -11.308 -4.506 -0.541 1.00 84.38 114 SER A CA 1
ATOM 923 C C . SER A 1 114 ? -11.270 -4.533 -2.076 1.00 84.38 114 SER A C 1
ATOM 925 O O . SER A 1 114 ? -11.503 -3.507 -2.706 1.00 84.38 114 SER A O 1
ATOM 927 N N . LEU A 1 115 ? -11.070 -5.703 -2.700 1.00 88.69 115 LEU A N 1
ATOM 928 C CA . LEU A 1 115 ? -11.091 -5.839 -4.161 1.00 88.69 115 LEU A CA 1
ATOM 929 C C . LEU A 1 115 ? -12.460 -5.457 -4.764 1.00 88.69 115 LEU A C 1
ATOM 931 O O . LEU A 1 115 ? -13.494 -5.849 -4.214 1.00 88.69 115 LEU A O 1
ATOM 935 N N . PRO A 1 116 ? -12.505 -4.804 -5.939 1.00 89.31 116 PRO A N 1
ATOM 936 C CA . PRO A 1 116 ? -13.733 -4.588 -6.700 1.00 89.31 116 PRO A CA 1
ATOM 937 C C . PRO A 1 116 ? -14.473 -5.895 -7.020 1.00 89.31 116 PRO A C 1
ATOM 939 O O . PRO A 1 116 ? -13.845 -6.923 -7.293 1.00 89.31 116 PRO A O 1
ATOM 942 N N . LYS A 1 117 ? -15.817 -5.857 -7.069 1.00 88.62 117 LYS A N 1
ATOM 943 C CA . LYS A 1 117 ? -16.680 -7.038 -7.316 1.00 88.62 117 LYS A CA 1
ATOM 944 C C . LYS A 1 117 ? -16.227 -7.866 -8.536 1.00 88.62 117 LYS A C 1
ATOM 946 O O . LYS A 1 117 ? -16.219 -9.093 -8.457 1.00 88.62 117 LYS A O 1
ATOM 951 N N . ARG A 1 118 ? -15.779 -7.207 -9.617 1.00 88.75 118 ARG A N 1
ATOM 952 C CA . ARG A 1 118 ? -15.281 -7.849 -10.853 1.00 88.75 118 AR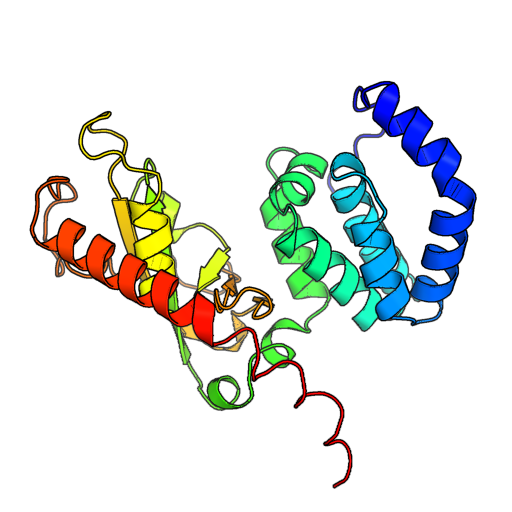G A CA 1
ATOM 953 C C . ARG A 1 118 ? -14.078 -8.779 -10.641 1.00 88.75 118 ARG A C 1
ATOM 955 O O . ARG A 1 118 ? -13.963 -9.780 -11.337 1.00 88.75 118 ARG A O 1
ATOM 962 N N . PHE A 1 119 ? -13.229 -8.494 -9.653 1.00 88.81 119 PHE A N 1
ATOM 963 C CA . PHE A 1 119 ? -12.037 -9.292 -9.346 1.00 88.81 119 PHE A CA 1
ATOM 964 C C . PHE A 1 119 ? -12.292 -10.344 -8.259 1.00 88.81 119 PHE A C 1
ATOM 966 O O . PHE A 1 119 ? -11.602 -11.357 -8.204 1.00 88.81 119 PHE A O 1
ATOM 973 N N . ARG A 1 120 ? -13.320 -10.167 -7.414 1.00 85.31 120 ARG A N 1
ATOM 974 C CA . ARG A 1 120 ? -13.620 -11.096 -6.303 1.00 85.31 120 ARG A CA 1
ATOM 975 C C . ARG A 1 120 ? -13.963 -12.518 -6.759 1.00 85.31 120 ARG A C 1
ATOM 977 O O . ARG A 1 120 ? -13.716 -13.460 -6.012 1.00 85.31 120 ARG A O 1
ATOM 984 N N . ARG A 1 121 ? -14.544 -12.667 -7.956 1.00 84.69 121 ARG A N 1
ATOM 985 C CA . ARG A 1 121 ? -14.944 -13.967 -8.528 1.00 84.69 121 ARG A CA 1
ATOM 986 C C . ARG A 1 121 ? -13.802 -14.699 -9.239 1.00 84.69 121 ARG A C 1
ATOM 988 O O . ARG A 1 121 ? -13.952 -15.872 -9.559 1.00 84.69 121 ARG A O 1
ATOM 995 N N . GLN A 1 122 ? -12.681 -14.027 -9.490 1.00 85.75 122 GLN A N 1
ATOM 996 C CA . GLN A 1 122 ? -11.537 -14.627 -10.168 1.00 85.75 122 GLN A CA 1
ATOM 997 C C . GLN A 1 122 ? -10.707 -15.434 -9.157 1.00 85.75 122 GLN A C 1
ATOM 999 O O . GLN A 1 122 ? -10.441 -14.978 -8.043 1.00 85.75 122 GLN A O 1
ATOM 1004 N N . GLY A 1 123 ? -10.318 -16.660 -9.523 1.00 85.50 123 GLY A N 1
ATOM 1005 C CA . GLY A 1 123 ? -9.471 -17.504 -8.668 1.00 85.50 123 GLY A CA 1
ATOM 1006 C C . GLY A 1 123 ? -8.026 -16.999 -8.590 1.00 85.50 123 GLY A C 1
ATOM 1007 O O . GLY A 1 123 ? -7.385 -17.085 -7.539 1.00 85.50 123 GLY A O 1
ATOM 1008 N N . ARG A 1 124 ? -7.543 -16.428 -9.697 1.00 91.12 124 ARG A N 1
ATOM 1009 C CA . ARG A 1 124 ? -6.216 -15.829 -9.860 1.00 91.12 124 ARG A CA 1
ATOM 1010 C C . ARG A 1 124 ? -6.356 -14.458 -10.512 1.00 91.12 124 ARG A C 1
ATOM 1012 O O . ARG A 1 124 ? -7.304 -14.241 -11.261 1.00 91.12 124 ARG A O 1
ATOM 1019 N N . LEU A 1 125 ? -5.430 -13.560 -10.205 1.00 92.62 125 LEU A N 1
ATOM 1020 C CA . LEU A 1 125 ? -5.362 -12.211 -10.754 1.00 92.62 125 LEU A CA 1
ATOM 1021 C C . LEU A 1 125 ? -4.001 -12.010 -11.412 1.00 92.62 125 LEU A C 1
ATOM 1023 O O . LEU A 1 125 ? -2.979 -12.364 -10.821 1.00 92.62 125 LEU A O 1
ATOM 1027 N N . THR A 1 126 ? -3.993 -11.413 -12.601 1.00 93.06 126 THR A N 1
ATOM 1028 C CA . THR A 1 126 ? -2.769 -10.899 -13.217 1.00 93.06 126 THR A CA 1
ATOM 1029 C C . THR A 1 126 ? -2.448 -9.543 -12.605 1.00 93.06 126 THR A C 1
ATOM 1031 O O . THR A 1 126 ? -3.263 -8.621 -12.660 1.00 93.06 126 THR A O 1
ATOM 1034 N N . ILE A 1 127 ? -1.261 -9.428 -12.031 1.00 94.31 127 ILE A N 1
ATOM 1035 C CA . ILE A 1 127 ? -0.743 -8.209 -11.422 1.00 94.31 127 ILE A CA 1
ATOM 1036 C C . ILE A 1 127 ? 0.532 -7.784 -12.142 1.00 94.31 127 ILE A C 1
ATOM 1038 O O . ILE A 1 127 ? 1.264 -8.614 -12.674 1.00 94.31 127 ILE A O 1
ATOM 1042 N N . TRP A 1 128 ? 0.791 -6.486 -12.137 1.00 94.62 128 TRP A N 1
ATOM 1043 C CA . TRP A 1 128 ? 1.887 -5.837 -12.840 1.00 94.62 128 TRP A CA 1
ATOM 1044 C C . TRP A 1 128 ? 2.677 -4.965 -11.877 1.00 94.62 128 TRP A C 1
ATOM 1046 O O . TRP A 1 128 ? 2.100 -4.370 -10.968 1.00 94.62 128 TRP A O 1
ATOM 1056 N N . ARG A 1 129 ? 3.983 -4.839 -12.086 1.00 93.38 129 ARG A N 1
ATOM 1057 C CA . ARG A 1 129 ? 4.818 -3.904 -11.333 1.00 93.38 129 ARG A CA 1
ATOM 1058 C C . ARG A 1 129 ? 5.872 -3.310 -12.243 1.00 93.38 129 ARG A C 1
ATOM 1060 O O . ARG A 1 129 ? 6.424 -3.995 -13.099 1.00 93.38 129 ARG A O 1
ATOM 1067 N N . GLY A 1 130 ? 6.092 -2.011 -12.088 1.00 91.56 130 GLY A N 1
ATOM 1068 C CA . GLY A 1 130 ? 7.080 -1.271 -12.853 1.00 91.56 130 GLY A CA 1
ATOM 1069 C C . GLY A 1 130 ? 8.076 -0.578 -11.942 1.00 91.56 130 GLY A C 1
ATOM 1070 O O . GLY A 1 130 ? 7.683 -0.001 -10.929 1.00 91.56 130 GLY A O 1
ATOM 1071 N N . GLY A 1 131 ? 9.349 -0.609 -12.315 1.00 88.62 131 GLY A N 1
ATOM 1072 C CA . GLY A 1 131 ? 10.429 0.056 -11.591 1.00 88.62 131 GLY A CA 1
ATOM 1073 C C . GLY A 1 131 ? 11.490 0.595 -12.543 1.00 88.62 131 GLY A C 1
ATOM 1074 O O . GLY A 1 131 ? 11.547 0.196 -13.701 1.00 88.62 131 GLY A O 1
ATOM 1075 N N . THR A 1 132 ? 12.314 1.521 -12.062 1.00 85.44 132 THR A N 1
ATOM 1076 C CA . THR A 1 132 ? 13.502 2.028 -12.765 1.00 85.44 132 THR A CA 1
ATOM 1077 C C . THR A 1 132 ? 14.658 2.075 -11.780 1.00 85.44 132 THR A C 1
ATOM 1079 O O . THR A 1 132 ? 14.454 2.457 -10.628 1.00 85.44 132 THR A O 1
ATOM 1082 N N . GLY A 1 133 ? 15.864 1.724 -12.231 1.00 78.88 133 GLY A N 1
ATOM 1083 C CA . GLY A 1 133 ? 17.061 1.776 -11.380 1.00 78.88 133 GLY A CA 1
ATOM 1084 C C . GLY A 1 133 ? 17.193 0.616 -10.396 1.00 78.88 133 GLY A C 1
ATOM 1085 O O . GLY A 1 133 ? 17.951 0.714 -9.440 1.00 78.88 133 GLY A O 1
ATOM 1086 N N . LEU A 1 134 ? 16.445 -0.458 -10.634 1.00 80.31 134 LEU A N 1
ATOM 1087 C CA . LEU A 1 134 ? 16.397 -1.682 -9.839 1.00 80.31 134 LEU A CA 1
ATOM 1088 C C . LEU A 1 134 ? 16.704 -2.875 -10.746 1.00 80.31 134 LEU A C 1
ATOM 1090 O O . LEU A 1 134 ? 16.553 -2.756 -11.962 1.00 80.31 134 LEU A O 1
ATOM 1094 N N . THR A 1 135 ? 17.111 -4.017 -10.195 1.00 81.44 135 THR A N 1
ATOM 1095 C CA . THR A 1 135 ? 17.160 -5.258 -10.984 1.00 81.44 135 THR A CA 1
ATOM 1096 C C . THR A 1 135 ? 15.745 -5.788 -11.240 1.00 81.44 135 THR A C 1
ATOM 1098 O O . THR A 1 135 ? 14.791 -5.393 -10.569 1.00 81.44 135 THR A O 1
ATOM 1101 N N . ALA A 1 136 ? 15.582 -6.693 -12.209 1.00 79.94 136 ALA A N 1
ATOM 1102 C CA . ALA A 1 136 ? 14.292 -7.352 -12.417 1.00 79.94 136 ALA A CA 1
ATOM 1103 C C . ALA A 1 136 ? 13.824 -8.109 -11.159 1.00 79.94 136 ALA A C 1
ATOM 1105 O O . ALA A 1 136 ? 12.636 -8.089 -10.861 1.00 79.94 136 ALA A O 1
ATOM 1106 N N . GLU A 1 137 ? 14.757 -8.707 -10.410 1.00 82.88 137 GLU A N 1
ATOM 1107 C CA . GLU A 1 137 ? 14.498 -9.395 -9.139 1.00 82.88 137 GLU A CA 1
ATOM 1108 C C . GLU A 1 137 ? 14.012 -8.419 -8.058 1.00 82.88 137 GLU A C 1
ATOM 1110 O O . GLU A 1 137 ? 12.971 -8.650 -7.456 1.00 82.88 137 GLU A O 1
ATOM 1115 N N . ASP A 1 138 ? 14.660 -7.262 -7.895 1.00 84.06 138 ASP A N 1
ATOM 1116 C CA . ASP A 1 138 ? 14.212 -6.230 -6.942 1.00 84.06 138 ASP A CA 1
ATOM 1117 C C . ASP A 1 138 ? 12.825 -5.667 -7.295 1.00 84.06 138 ASP A C 1
ATOM 1119 O O . ASP A 1 138 ? 12.012 -5.326 -6.425 1.00 84.06 138 ASP A O 1
ATOM 1123 N N . VAL A 1 139 ? 12.543 -5.512 -8.595 1.00 86.38 139 VAL A N 1
ATOM 1124 C CA . VAL A 1 139 ? 11.209 -5.112 -9.051 1.00 86.38 139 VAL A CA 1
ATOM 1125 C C . VAL A 1 139 ? 10.213 -6.220 -8.752 1.00 86.38 139 VAL A C 1
ATOM 1127 O O . VAL A 1 139 ? 9.101 -5.911 -8.354 1.00 86.38 139 VAL A O 1
ATOM 1130 N N . ASP A 1 140 ? 10.588 -7.479 -8.886 1.00 87.25 140 ASP A N 1
ATOM 1131 C CA . ASP A 1 140 ? 9.718 -8.616 -8.637 1.00 87.25 140 ASP A CA 1
ATOM 1132 C C . ASP A 1 140 ? 9.469 -8.914 -7.142 1.00 87.25 140 ASP A C 1
ATOM 1134 O O . ASP A 1 140 ? 8.404 -9.401 -6.768 1.00 87.25 140 ASP A O 1
ATOM 1138 N N . ASP A 1 141 ? 10.401 -8.568 -6.259 1.00 86.38 141 ASP A N 1
ATOM 1139 C CA . ASP A 1 141 ? 10.309 -8.893 -4.831 1.00 86.38 141 ASP A CA 1
ATOM 1140 C C . ASP A 1 141 ? 9.491 -7.891 -3.997 1.00 86.38 141 ASP A C 1
ATOM 1142 O O . ASP A 1 141 ? 9.147 -8.163 -2.844 1.00 86.38 141 ASP A O 1
ATOM 1146 N N . GLY A 1 142 ? 9.154 -6.714 -4.529 1.00 88.38 142 GLY A N 1
ATOM 1147 C CA . GLY A 1 142 ? 8.475 -5.699 -3.717 1.00 88.38 142 GLY A CA 1
ATOM 1148 C C . GLY A 1 142 ? 6.952 -5.852 -3.636 1.00 88.38 142 GLY A C 1
ATOM 1149 O O . GLY A 1 142 ? 6.308 -6.310 -4.571 1.00 88.38 142 GLY A O 1
ATOM 1150 N N . SER A 1 143 ? 6.345 -5.403 -2.532 1.00 89.19 143 SER A N 1
ATOM 1151 C CA . SER A 1 143 ? 4.954 -5.734 -2.155 1.00 89.19 143 SER A CA 1
ATOM 1152 C C . SER A 1 143 ? 3.834 -4.964 -2.870 1.00 89.19 143 SER A C 1
ATOM 1154 O O . SER A 1 143 ? 2.709 -5.457 -2.928 1.00 89.19 143 SER A O 1
ATOM 1156 N N . SER A 1 144 ? 4.115 -3.790 -3.446 1.00 92.56 144 SER A N 1
ATOM 1157 C CA . SER A 1 144 ? 3.137 -2.959 -4.176 1.00 92.56 144 SER A CA 1
ATOM 1158 C C . SER A 1 144 ? 3.096 -3.298 -5.669 1.00 92.56 144 SER A C 1
ATOM 1160 O O . SER A 1 144 ? 4.100 -3.145 -6.365 1.00 92.56 144 SER A O 1
ATOM 1162 N N . TRP A 1 145 ? 1.938 -3.741 -6.152 1.00 95.00 145 TRP A N 1
ATOM 1163 C CA . TRP A 1 145 ? 1.657 -4.100 -7.545 1.00 95.00 145 TRP A CA 1
ATOM 1164 C C . TRP A 1 145 ? 0.390 -3.394 -8.026 1.00 95.00 145 TRP A C 1
ATOM 1166 O O . TRP A 1 145 ? -0.282 -2.717 -7.261 1.00 95.00 145 TRP A O 1
ATOM 1176 N N . THR A 1 146 ? 0.021 -3.555 -9.291 1.00 96.00 146 THR A N 1
ATOM 1177 C CA . THR A 1 146 ? -1.202 -2.989 -9.871 1.00 96.00 146 THR A CA 1
ATOM 1178 C C . THR A 1 146 ? -1.922 -4.005 -10.752 1.00 96.00 146 THR A C 1
ATOM 1180 O O . THR A 1 146 ? -1.294 -4.825 -11.416 1.00 96.00 146 THR A O 1
ATOM 1183 N N . LEU A 1 147 ? -3.253 -3.945 -10.808 1.00 94.81 147 LEU A N 1
ATOM 1184 C CA . LEU A 1 147 ? -4.050 -4.715 -11.776 1.00 94.81 147 LEU A CA 1
ATOM 1185 C C . LEU A 1 147 ? -4.045 -4.084 -13.184 1.00 94.81 147 LEU A C 1
ATOM 1187 O O . LEU A 1 147 ? -4.664 -4.617 -14.104 1.00 94.81 147 LEU A O 1
ATOM 1191 N N . ASN A 1 148 ? -3.362 -2.950 -13.370 1.00 93.75 148 ASN A N 1
ATOM 1192 C CA . ASN A 1 148 ? -3.340 -2.187 -14.610 1.00 93.75 148 ASN A CA 1
ATOM 1193 C C . ASN A 1 148 ? -1.918 -2.098 -15.189 1.00 93.75 148 ASN A C 1
ATOM 1195 O O . ASN A 1 148 ? -1.057 -1.378 -14.682 1.00 93.75 148 ASN A O 1
ATOM 1199 N N . ARG A 1 149 ? -1.684 -2.767 -16.326 1.00 92.38 149 ARG A N 1
ATOM 1200 C CA . ARG A 1 149 ? -0.389 -2.735 -17.031 1.00 92.38 149 ARG A CA 1
ATOM 1201 C C . ARG A 1 149 ? 0.086 -1.312 -17.349 1.00 92.38 149 ARG A C 1
ATOM 1203 O O . ARG A 1 149 ? 1.273 -1.029 -17.233 1.00 92.38 149 ARG A O 1
ATOM 1210 N N . GLY A 1 150 ? -0.816 -0.405 -17.729 1.00 90.69 150 GLY A N 1
ATOM 1211 C CA . GLY A 1 150 ? -0.469 0.984 -18.047 1.00 90.69 150 GLY A CA 1
ATOM 1212 C C . GLY A 1 150 ? 0.110 1.741 -16.849 1.00 90.69 150 GLY A C 1
ATOM 1213 O O . GLY A 1 150 ? 1.050 2.518 -17.016 1.00 90.69 150 GLY A O 1
ATOM 1214 N N . VAL A 1 151 ? -0.382 1.459 -15.637 1.00 94.00 151 VAL A N 1
ATOM 1215 C CA . VAL A 1 151 ? 0.166 2.005 -14.383 1.00 94.00 151 VAL A CA 1
ATOM 1216 C C . VAL A 1 151 ? 1.596 1.512 -14.172 1.00 94.00 151 VAL A C 1
ATOM 1218 O O . VAL A 1 151 ? 2.487 2.324 -13.928 1.00 94.00 151 VAL A O 1
ATOM 1221 N N . ALA A 1 152 ? 1.839 0.207 -14.326 1.00 92.94 152 ALA A N 1
ATOM 1222 C CA . ALA A 1 152 ? 3.180 -0.365 -14.202 1.00 92.94 152 ALA A CA 1
ATOM 1223 C C . ALA A 1 152 ? 4.150 0.248 -15.226 1.00 92.94 152 ALA A C 1
ATOM 1225 O O . ALA A 1 152 ? 5.215 0.732 -14.847 1.00 92.94 152 ALA A O 1
ATOM 1226 N N . CYS A 1 153 ? 3.756 0.335 -16.500 1.00 90.62 153 CYS A N 1
ATOM 1227 C CA . CYS A 1 153 ? 4.557 1.001 -17.528 1.00 90.62 153 CYS A CA 1
ATOM 1228 C C . CYS A 1 153 ? 4.860 2.463 -17.168 1.00 90.62 153 CYS A C 1
ATOM 1230 O O . CYS A 1 153 ? 5.999 2.905 -17.306 1.00 90.62 153 CYS A O 1
ATOM 1232 N N . TRP A 1 154 ? 3.875 3.206 -16.651 1.00 90.75 154 TRP A N 1
ATOM 1233 C CA . TRP A 1 154 ? 4.093 4.581 -16.211 1.00 90.75 154 TRP A CA 1
ATOM 1234 C C . TRP A 1 154 ? 5.124 4.672 -15.080 1.00 90.75 154 TRP A C 1
ATOM 1236 O O . TRP A 1 154 ? 6.016 5.513 -15.157 1.00 90.75 154 TRP A O 1
ATOM 1246 N N . PHE A 1 155 ? 5.055 3.815 -14.056 1.00 89.81 155 PHE A N 1
ATOM 1247 C CA . PHE A 1 155 ? 6.060 3.785 -12.984 1.00 89.81 155 PHE A CA 1
ATOM 1248 C C . PHE A 1 155 ? 7.453 3.402 -13.488 1.00 89.81 155 PHE A C 1
ATOM 1250 O O . PHE A 1 155 ? 8.433 4.017 -13.066 1.00 89.81 155 PHE A O 1
ATOM 1257 N N . ALA A 1 156 ? 7.534 2.462 -14.432 1.00 88.56 156 ALA A N 1
ATOM 1258 C CA . ALA A 1 156 ? 8.792 2.080 -15.054 1.00 88.56 156 ALA A CA 1
ATOM 1259 C C . ALA A 1 156 ? 9.425 3.254 -15.813 1.00 88.56 156 ALA A C 1
ATOM 1261 O O . ALA A 1 156 ? 10.627 3.454 -15.719 1.00 88.56 156 ALA A O 1
ATOM 1262 N N . THR A 1 157 ? 8.651 4.086 -16.517 1.00 86.19 157 THR A N 1
ATOM 1263 C CA . THR A 1 157 ? 9.225 5.116 -17.403 1.00 86.19 157 THR A CA 1
ATOM 1264 C C . THR A 1 157 ? 9.210 6.537 -16.839 1.00 86.19 157 THR A C 1
ATOM 1266 O O . THR A 1 157 ? 9.921 7.395 -17.358 1.00 86.19 157 THR A O 1
ATOM 1269 N N . ARG A 1 158 ? 8.418 6.839 -15.798 1.00 84.62 158 ARG A N 1
ATOM 1270 C CA . ARG A 1 158 ? 8.174 8.228 -15.347 1.00 84.62 158 ARG A CA 1
ATOM 1271 C C . ARG A 1 158 ? 9.415 8.971 -14.858 1.00 84.62 158 ARG A C 1
ATOM 1273 O O . ARG A 1 158 ? 9.413 10.199 -14.873 1.00 84.62 158 ARG A O 1
ATOM 1280 N N . TRP A 1 159 ? 10.424 8.249 -14.374 1.00 75.62 159 TRP A N 1
ATOM 1281 C CA . TRP A 1 159 ? 11.640 8.808 -13.766 1.00 75.62 159 TRP A CA 1
ATOM 1282 C C . TRP A 1 159 ? 12.902 8.535 -14.584 1.00 75.62 159 TRP A C 1
ATOM 1284 O O . TRP A 1 159 ? 13.996 8.856 -14.132 1.00 75.62 159 TRP A O 1
ATOM 1294 N N . SER A 1 160 ? 12.755 7.964 -15.780 1.00 65.69 160 SER A N 1
ATOM 1295 C CA . SER A 1 160 ? 13.858 7.718 -16.702 1.00 65.69 160 SER A CA 1
ATOM 1296 C C . SER A 1 160 ? 13.894 8.852 -17.735 1.00 65.69 160 SER A C 1
ATOM 1298 O O . SER A 1 160 ? 13.202 8.772 -18.757 1.00 65.69 160 SER A O 1
ATOM 1300 N N . PRO A 1 161 ? 14.631 9.961 -17.501 1.00 58.50 161 PRO A N 1
ATOM 1301 C CA . PRO A 1 161 ? 15.013 10.814 -18.612 1.00 58.50 161 PRO A CA 1
ATOM 1302 C C . PRO A 1 161 ? 15.858 9.953 -19.552 1.00 58.50 161 PRO A C 1
ATOM 1304 O O . PRO A 1 161 ? 16.758 9.251 -19.097 1.00 58.50 161 PRO A O 1
ATOM 1307 N N . ALA A 1 162 ? 15.579 10.014 -20.853 1.00 53.72 162 ALA A N 1
ATOM 1308 C CA . ALA A 1 162 ? 16.175 9.168 -21.894 1.00 53.72 162 ALA A CA 1
ATOM 1309 C C . ALA A 1 162 ? 17.723 9.203 -21.992 1.00 53.72 162 ALA A C 1
ATOM 1311 O O . ALA A 1 162 ? 18.282 8.598 -22.898 1.00 53.72 162 ALA A O 1
ATOM 1312 N N . ALA A 1 163 ? 18.420 9.907 -21.095 1.00 49.06 163 ALA A N 1
ATOM 1313 C CA . ALA A 1 163 ? 19.838 10.222 -21.183 1.00 49.06 163 ALA A CA 1
ATOM 1314 C C . ALA A 1 163 ? 20.680 9.919 -19.929 1.00 49.06 163 ALA A C 1
ATOM 1316 O O . ALA A 1 163 ? 21.879 10.182 -19.973 1.00 49.06 163 ALA A O 1
ATOM 1317 N N . LEU A 1 164 ? 20.140 9.419 -18.807 1.00 50.81 164 LEU A N 1
ATOM 1318 C CA . LEU A 1 164 ? 20.936 9.362 -17.568 1.00 50.81 164 LEU A CA 1
ATOM 1319 C C . LEU A 1 164 ? 21.020 7.966 -16.940 1.00 50.81 164 LEU A C 1
ATOM 1321 O O . LEU A 1 164 ? 20.092 7.482 -16.305 1.00 50.81 164 LEU A O 1
ATOM 1325 N N . VAL A 1 165 ? 22.240 7.436 -17.071 1.00 57.66 165 VAL A N 1
ATOM 1326 C CA . VAL A 1 165 ? 22.872 6.284 -16.418 1.00 57.66 165 VAL A CA 1
ATOM 1327 C C . VAL A 1 165 ? 22.386 4.903 -16.896 1.00 57.66 165 VAL A C 1
ATOM 1329 O O . VAL A 1 165 ? 21.229 4.549 -16.688 1.00 57.66 165 VAL A O 1
ATOM 1332 N N . PRO A 1 166 ? 23.274 4.058 -17.466 1.00 57.38 166 PRO A N 1
ATOM 1333 C CA . PRO A 1 166 ? 22.964 2.668 -17.825 1.00 57.38 166 PRO A CA 1
ATOM 1334 C C . PRO A 1 166 ? 22.400 1.809 -16.684 1.00 57.38 166 PRO A C 1
ATOM 1336 O O . PRO A 1 166 ? 21.804 0.772 -16.954 1.00 57.38 166 PRO A O 1
ATOM 1339 N N . SER A 1 167 ? 22.576 2.227 -15.425 1.00 60.31 167 SER A N 1
ATOM 1340 C CA . SER A 1 167 ? 22.002 1.576 -14.245 1.00 60.31 167 SER A CA 1
ATOM 1341 C C . SER A 1 167 ? 20.519 1.897 -14.016 1.00 60.31 167 SER A C 1
ATOM 1343 O O . SER A 1 167 ? 19.894 1.242 -13.193 1.00 60.31 167 SER A O 1
ATOM 1345 N N . HIS A 1 168 ? 19.921 2.864 -14.724 1.00 68.12 168 HIS A N 1
ATOM 1346 C CA . HIS A 1 168 ? 18.527 3.306 -14.547 1.00 68.12 168 HIS A CA 1
ATOM 1347 C C . HIS A 1 168 ? 17.567 2.643 -15.543 1.00 68.12 168 HIS A C 1
ATOM 1349 O O . HIS A 1 168 ? 16.737 3.301 -16.179 1.00 68.12 168 HIS A O 1
ATOM 1355 N N . ARG A 1 169 ? 17.694 1.325 -15.708 1.00 75.75 169 ARG A N 1
ATOM 1356 C CA . ARG A 1 169 ? 16.869 0.576 -16.660 1.00 75.75 169 ARG A CA 1
ATOM 1357 C C . ARG A 1 169 ? 15.434 0.444 -16.150 1.00 75.75 169 ARG A C 1
ATOM 1359 O O . ARG A 1 169 ? 15.256 0.115 -14.973 1.00 75.75 169 ARG A O 1
ATOM 1366 N N . PRO A 1 170 ? 14.429 0.704 -17.004 1.00 83.06 170 PRO A N 1
ATOM 1367 C CA . PRO A 1 170 ? 13.045 0.423 -16.677 1.00 83.06 170 PRO A CA 1
ATOM 1368 C C . PRO A 1 170 ? 12.783 -1.083 -16.757 1.00 83.06 170 PRO A C 1
ATOM 1370 O O . PRO A 1 170 ? 13.250 -1.751 -17.676 1.00 83.06 170 PRO A O 1
ATOM 1373 N N . TYR A 1 171 ? 11.976 -1.598 -15.838 1.00 84.62 171 TYR A N 1
ATOM 1374 C CA . TYR A 1 171 ? 11.452 -2.958 -15.876 1.00 84.62 171 TYR A CA 1
ATOM 1375 C C . TYR A 1 171 ? 9.948 -2.928 -15.671 1.00 84.62 171 TYR A C 1
ATOM 1377 O O . TYR A 1 171 ? 9.446 -2.172 -14.838 1.00 84.62 171 TYR A O 1
ATOM 1385 N N . VAL A 1 172 ? 9.245 -3.782 -16.410 1.00 87.12 172 VAL A N 1
ATOM 1386 C CA . VAL A 1 172 ? 7.841 -4.112 -16.179 1.00 87.12 172 VAL A CA 1
ATOM 1387 C C . VAL A 1 172 ? 7.746 -5.626 -16.058 1.00 87.12 172 VAL A C 1
ATOM 1389 O O . VAL A 1 172 ? 8.076 -6.356 -16.990 1.00 87.12 172 VAL A O 1
ATOM 1392 N N . VAL A 1 173 ? 7.294 -6.101 -14.908 1.00 88.56 173 VAL A N 1
ATOM 1393 C CA . VAL A 1 173 ? 7.095 -7.526 -14.627 1.00 88.56 173 VAL A CA 1
ATOM 1394 C C . VAL A 1 173 ? 5.618 -7.794 -14.387 1.00 88.56 173 VAL A C 1
ATOM 1396 O O . VAL A 1 173 ? 4.866 -6.892 -13.999 1.00 88.56 173 VAL A O 1
ATOM 1399 N N . TRP A 1 174 ? 5.197 -9.034 -14.612 1.00 90.94 174 TRP A N 1
ATOM 1400 C CA . TRP A 1 174 ? 3.869 -9.490 -14.229 1.00 90.94 174 TRP A CA 1
ATOM 1401 C C . TRP A 1 174 ? 3.918 -10.837 -13.522 1.00 90.94 174 TRP A C 1
ATOM 1403 O O . TRP A 1 174 ? 4.833 -11.641 -13.708 1.00 90.94 174 TRP A O 1
ATOM 1413 N N . ARG A 1 175 ? 2.887 -11.077 -12.716 1.00 89.75 175 ARG A N 1
ATOM 1414 C CA . ARG A 1 175 ? 2.630 -12.356 -12.060 1.00 89.75 175 ARG A CA 1
ATOM 1415 C C . ARG A 1 175 ? 1.153 -12.686 -12.135 1.00 89.75 175 ARG A C 1
ATOM 1417 O O . ARG A 1 175 ? 0.300 -11.802 -12.104 1.00 89.75 175 ARG A O 1
ATOM 1424 N N . GLU A 1 176 ? 0.847 -13.973 -12.159 1.00 90.94 176 GLU A N 1
ATOM 1425 C CA . GLU A 1 176 ? -0.463 -14.448 -11.741 1.00 90.94 176 GLU A CA 1
ATOM 1426 C C . GLU A 1 176 ? -0.404 -14.877 -10.282 1.00 90.94 176 GLU A C 1
ATOM 1428 O O . GLU A 1 176 ? 0.374 -15.757 -9.914 1.00 90.94 176 GLU A O 1
ATOM 1433 N N . VAL A 1 177 ? -1.270 -14.305 -9.454 1.00 90.56 177 VAL A N 1
ATOM 1434 C CA . VAL A 1 177 ? -1.342 -14.637 -8.030 1.00 90.56 177 VAL A CA 1
ATOM 1435 C C . VAL A 1 177 ? -2.734 -15.140 -7.665 1.00 90.56 177 VAL A C 1
ATOM 1437 O O . VAL A 1 177 ? -3.731 -14.653 -8.204 1.00 90.56 177 VAL A O 1
ATOM 1440 N N . PRO A 1 178 ? -2.860 -16.121 -6.755 1.00 90.50 178 PRO A N 1
ATOM 1441 C CA . PRO A 1 178 ? -4.160 -16.487 -6.224 1.00 90.50 178 PRO A CA 1
ATOM 1442 C C . PRO A 1 178 ? -4.750 -15.299 -5.458 1.00 90.50 178 PRO A C 1
ATOM 1444 O O . PRO A 1 178 ? -4.041 -14.594 -4.743 1.00 90.50 178 PRO A O 1
ATOM 1447 N N . ARG A 1 179 ? -6.072 -15.115 -5.526 1.00 88.25 179 ARG A N 1
ATOM 1448 C CA . ARG A 1 179 ? -6.763 -13.994 -4.854 1.00 88.25 179 ARG A CA 1
ATOM 1449 C C . ARG A 1 179 ? -6.428 -13.869 -3.360 1.00 88.25 179 ARG A C 1
ATOM 1451 O O . ARG A 1 179 ? -6.410 -12.767 -2.825 1.00 88.25 179 ARG A O 1
ATOM 1458 N N . LYS A 1 180 ? -6.169 -14.994 -2.684 1.00 88.12 180 LYS A N 1
ATOM 1459 C CA . LYS A 1 180 ? -5.812 -15.034 -1.255 1.00 88.12 180 LYS A CA 1
ATOM 1460 C C . LYS A 1 180 ? -4.473 -14.359 -0.924 1.00 88.12 180 LYS A C 1
ATOM 1462 O O . LYS A 1 180 ? -4.279 -14.004 0.228 1.00 88.12 180 LYS A O 1
ATOM 1467 N N . ALA A 1 181 ? -3.588 -14.183 -1.907 1.00 89.94 181 ALA A N 1
ATOM 1468 C CA . ALA A 1 181 ? -2.311 -13.500 -1.723 1.00 89.94 181 ALA A CA 1
ATOM 1469 C C . ALA A 1 181 ? -2.457 -11.968 -1.7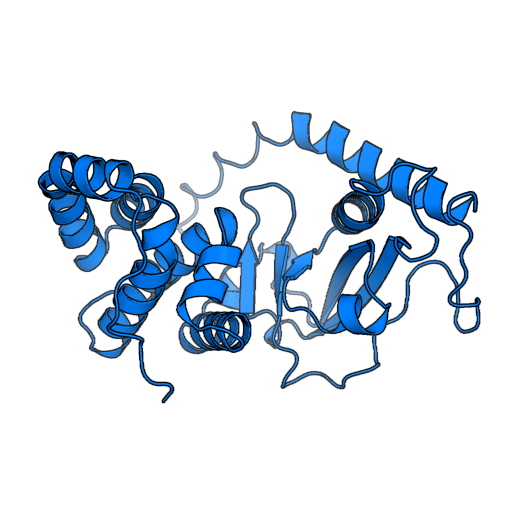01 1.00 89.94 181 ALA A C 1
ATOM 1471 O O . ALA A 1 181 ? -1.511 -11.278 -1.342 1.00 89.94 181 ALA A O 1
ATOM 1472 N N . ILE A 1 182 ? -3.625 -11.424 -2.074 1.00 91.88 182 ILE A N 1
ATOM 1473 C CA . ILE A 1 182 ? -3.881 -9.982 -2.032 1.00 91.88 182 ILE A CA 1
ATOM 1474 C C . ILE A 1 182 ? -4.174 -9.553 -0.592 1.00 91.88 182 ILE A C 1
ATOM 1476 O O . ILE A 1 182 ? -5.257 -9.809 -0.052 1.00 91.88 182 ILE A O 1
ATOM 1480 N N . LEU A 1 183 ? -3.204 -8.865 0.002 1.00 92.50 183 LEU A N 1
ATOM 1481 C CA . LEU A 1 183 ? -3.264 -8.298 1.342 1.00 92.50 183 LEU A CA 1
ATOM 1482 C C . LEU A 1 183 ? -4.082 -7.018 1.405 1.00 92.50 183 LEU A C 1
ATOM 1484 O O . LEU A 1 183 ? -4.711 -6.801 2.432 1.00 92.50 183 LEU A O 1
ATOM 1488 N N . ALA A 1 184 ? -4.109 -6.212 0.338 1.00 93.19 184 ALA A N 1
ATOM 1489 C CA . ALA A 1 184 ? -4.920 -4.997 0.212 1.00 93.19 184 ALA A CA 1
ATOM 1490 C C . ALA A 1 184 ? -5.173 -4.634 -1.257 1.00 93.19 184 ALA A C 1
ATOM 1492 O O . ALA A 1 184 ? -4.359 -4.960 -2.115 1.00 93.19 184 ALA A O 1
ATOM 1493 N N . TYR A 1 185 ? -6.278 -3.939 -1.536 1.00 93.62 185 TYR A N 1
ATOM 1494 C CA . TYR A 1 185 ? -6.530 -3.235 -2.796 1.00 93.62 185 TYR A CA 1
ATOM 1495 C C . TYR A 1 185 ? -6.767 -1.747 -2.525 1.00 93.62 185 TYR A C 1
ATOM 1497 O O . TYR A 1 185 ? -7.525 -1.382 -1.625 1.00 93.62 185 TYR A O 1
ATOM 1505 N N . ILE A 1 186 ? -6.140 -0.901 -3.338 1.00 91.69 186 ILE A N 1
ATOM 1506 C CA . ILE A 1 186 ? -6.090 0.551 -3.206 1.00 91.69 186 ILE A CA 1
ATOM 1507 C C . ILE A 1 186 ? -6.461 1.179 -4.559 1.00 91.69 186 ILE A C 1
ATOM 1509 O O . ILE A 1 186 ? -5.643 1.389 -5.455 1.00 91.69 186 ILE A O 1
ATOM 1513 N N . GLY A 1 187 ? -7.749 1.495 -4.715 1.00 89.56 187 GLY A N 1
ATOM 1514 C CA . GLY A 1 187 ? -8.305 2.048 -5.958 1.00 89.56 187 GLY A CA 1
ATOM 1515 C C . GLY A 1 187 ? -8.389 3.577 -6.018 1.00 89.56 187 GLY A C 1
ATOM 1516 O O . GLY A 1 187 ? -8.537 4.134 -7.102 1.00 89.56 187 GLY A O 1
ATOM 1517 N N . LYS A 1 188 ? -8.268 4.288 -4.881 1.00 79.81 188 LYS A N 1
ATOM 1518 C CA . LYS A 1 188 ? -8.615 5.727 -4.751 1.00 79.81 188 LYS A CA 1
ATOM 1519 C C . LYS A 1 188 ? -7.862 6.664 -5.714 1.00 79.81 188 LYS A C 1
ATOM 1521 O O . LYS A 1 188 ? -8.296 7.788 -5.942 1.00 79.81 188 LYS A O 1
ATOM 1526 N N . ARG A 1 189 ? -6.733 6.222 -6.277 1.00 82.81 189 ARG A N 1
ATOM 1527 C CA . ARG A 1 189 ? -5.908 6.989 -7.223 1.00 82.81 189 ARG A CA 1
ATOM 1528 C C . ARG A 1 189 ? -5.991 6.474 -8.663 1.00 82.81 189 ARG A C 1
ATOM 1530 O O . ARG A 1 189 ? -5.177 6.892 -9.478 1.00 82.81 189 ARG A O 1
ATOM 1537 N N . GLY A 1 190 ? -6.909 5.566 -8.996 1.00 86.88 190 GLY A N 1
ATOM 1538 C CA . GLY A 1 190 ? -6.980 4.950 -10.332 1.00 86.88 190 GLY A CA 1
ATOM 1539 C C . GLY A 1 190 ? -5.706 4.187 -10.722 1.00 86.88 190 GLY A C 1
ATOM 1540 O O . GLY A 1 190 ? -5.415 4.014 -11.904 1.00 86.88 190 GLY A O 1
ATOM 1541 N N . GLU A 1 191 ? -4.905 3.815 -9.722 1.00 91.94 191 GLU A N 1
ATOM 1542 C CA . GLU A 1 191 ? -3.680 3.027 -9.873 1.00 91.94 191 GLU A CA 1
ATOM 1543 C C . GLU A 1 191 ? -3.979 1.525 -9.759 1.00 91.94 191 GLU A C 1
ATOM 1545 O O . GLU A 1 191 ? -3.118 0.727 -10.101 1.00 91.94 191 GLU A O 1
ATOM 1550 N N . ASP A 1 192 ? -5.191 1.140 -9.330 1.00 93.81 192 ASP A N 1
ATOM 1551 C CA . ASP A 1 192 ? -5.593 -0.250 -9.067 1.00 93.81 192 ASP A CA 1
ATOM 1552 C C . ASP A 1 192 ? -4.519 -1.027 -8.290 1.00 93.81 192 ASP A C 1
ATOM 1554 O O . ASP A 1 192 ? -4.181 -2.164 -8.631 1.00 93.81 192 ASP A O 1
ATOM 1558 N N . GLU A 1 193 ? -3.942 -0.370 -7.281 1.00 94.56 193 GLU A N 1
ATOM 1559 C CA . GLU A 1 193 ? -2.820 -0.905 -6.525 1.00 94.56 193 GLU A CA 1
ATOM 1560 C C . GLU A 1 193 ? -3.286 -2.093 -5.680 1.00 94.56 193 GLU A C 1
ATOM 1562 O O . GLU A 1 193 ? -4.380 -2.092 -5.113 1.00 94.56 193 GLU A O 1
ATOM 1567 N N . VAL A 1 194 ? -2.447 -3.116 -5.594 1.00 94.44 194 VAL A N 1
ATOM 1568 C CA . VAL A 1 194 ? -2.617 -4.252 -4.702 1.00 94.44 194 VAL A CA 1
ATOM 1569 C C . VAL A 1 194 ? -1.341 -4.473 -3.905 1.00 94.44 194 VAL A C 1
ATOM 1571 O O . VAL A 1 194 ? -0.245 -4.461 -4.458 1.00 94.44 194 VAL A O 1
ATOM 1574 N N . VAL A 1 195 ? -1.497 -4.692 -2.604 1.00 92.75 195 VAL A N 1
ATOM 1575 C CA . VAL A 1 195 ? -0.412 -5.149 -1.730 1.00 92.75 195 VAL A CA 1
ATOM 1576 C C . VAL A 1 195 ? -0.490 -6.664 -1.676 1.00 92.75 195 VAL A C 1
ATOM 1578 O O . VAL A 1 195 ? -1.582 -7.200 -1.458 1.00 92.75 195 VAL A O 1
ATOM 1581 N N . ILE A 1 196 ? 0.623 -7.358 -1.894 1.00 90.50 196 ILE A N 1
ATOM 1582 C CA . ILE A 1 196 ? 0.643 -8.822 -1.942 1.00 90.50 196 ILE A CA 1
ATOM 1583 C C . ILE A 1 196 ? 1.548 -9.443 -0.891 1.00 90.50 196 ILE A C 1
ATOM 1585 O O . ILE A 1 196 ? 2.537 -8.862 -0.464 1.00 90.50 196 ILE A O 1
ATOM 1589 N N . ASP A 1 197 ? 1.197 -10.664 -0.505 1.00 85.44 197 ASP A N 1
ATOM 1590 C CA . ASP A 1 197 ? 2.029 -11.516 0.324 1.00 85.44 197 ASP A CA 1
ATOM 1591 C C . ASP A 1 197 ? 2.833 -12.497 -0.523 1.00 85.44 197 ASP A C 1
ATOM 1593 O O . ASP A 1 197 ? 2.271 -13.426 -1.104 1.00 85.44 197 ASP A O 1
ATOM 1597 N N . PHE A 1 198 ? 4.154 -12.347 -0.522 1.00 76.56 198 PHE A N 1
ATOM 1598 C CA . PHE A 1 198 ? 5.044 -13.286 -1.202 1.00 76.56 198 PHE A CA 1
ATOM 1599 C C . PHE A 1 198 ? 5.398 -14.527 -0.392 1.00 76.56 198 PHE A C 1
ATOM 1601 O O . PHE A 1 198 ? 5.952 -15.461 -0.961 1.00 76.56 198 PHE A O 1
ATOM 1608 N N . ARG A 1 199 ? 5.089 -14.585 0.909 1.00 74.81 199 ARG A N 1
ATOM 1609 C CA . ARG A 1 199 ? 5.419 -15.764 1.732 1.00 74.81 199 ARG A CA 1
ATOM 1610 C C . ARG A 1 199 ? 4.692 -17.023 1.264 1.00 74.81 199 ARG A C 1
ATOM 1612 O O . ARG A 1 199 ? 5.224 -18.118 1.402 1.00 74.81 199 ARG A O 1
ATOM 1619 N N . ASP A 1 200 ? 3.514 -16.839 0.676 1.00 68.12 200 ASP A N 1
ATOM 1620 C CA . ASP A 1 200 ? 2.668 -17.909 0.149 1.00 68.12 200 ASP A CA 1
ATOM 1621 C C . ASP A 1 200 ? 2.827 -18.112 -1.372 1.00 68.12 200 ASP A C 1
ATOM 1623 O O . ASP A 1 200 ? 2.060 -18.866 -1.980 1.00 68.12 200 ASP A O 1
ATOM 1627 N N . LEU A 1 201 ? 3.790 -17.430 -2.003 1.00 74.56 201 LEU A N 1
ATOM 1628 C CA . LEU A 1 201 ? 4.075 -17.526 -3.433 1.00 74.56 201 LEU A CA 1
ATOM 1629 C C . LEU A 1 201 ? 5.458 -18.145 -3.642 1.00 74.56 201 LEU A C 1
ATOM 1631 O O . LEU A 1 201 ? 6.425 -17.776 -2.978 1.00 74.56 201 LEU A O 1
ATOM 1635 N N . SER A 1 202 ? 5.578 -19.058 -4.605 1.00 66.25 202 SER A N 1
ATOM 1636 C CA . SER A 1 202 ? 6.885 -19.442 -5.138 1.00 66.25 202 SER A CA 1
ATOM 1637 C C . SER A 1 202 ? 7.577 -18.190 -5.685 1.00 66.25 202 SER A C 1
ATOM 1639 O O . SER A 1 202 ? 7.026 -17.454 -6.511 1.00 66.25 202 SER A O 1
ATOM 1641 N N . ARG A 1 203 ? 8.781 -17.899 -5.184 1.00 62.06 203 ARG A N 1
ATOM 1642 C CA . ARG A 1 203 ? 9.646 -16.875 -5.780 1.00 62.06 203 ARG A CA 1
ATOM 1643 C C . ARG A 1 203 ? 10.126 -17.380 -7.145 1.00 62.06 203 ARG A C 1
ATOM 1645 O O . ARG A 1 203 ? 10.429 -18.564 -7.272 1.00 62.06 203 ARG A O 1
ATOM 1652 N N . GLY A 1 204 ? 10.177 -16.497 -8.144 1.00 56.69 204 GLY A N 1
ATOM 1653 C CA . GLY A 1 204 ? 10.696 -16.813 -9.483 1.00 56.69 204 GLY A CA 1
ATOM 1654 C C . GLY A 1 204 ? 9.660 -17.147 -10.566 1.00 56.69 204 GLY A C 1
ATOM 1655 O O . GLY A 1 204 ? 10.054 -17.369 -11.705 1.00 56.69 204 GLY A O 1
ATOM 1656 N N . ASP A 1 205 ? 8.356 -17.130 -10.263 1.00 59.09 205 ASP A N 1
ATOM 1657 C CA . ASP A 1 205 ? 7.296 -17.327 -11.276 1.00 59.09 205 ASP A CA 1
ATOM 1658 C C . ASP A 1 205 ? 6.958 -16.050 -12.067 1.00 59.09 205 ASP A C 1
ATOM 1660 O O . ASP A 1 205 ? 6.055 -16.044 -12.908 1.00 59.09 205 ASP A O 1
ATOM 1664 N N . ALA A 1 206 ? 7.634 -14.938 -11.777 1.00 58.47 206 ALA A N 1
ATOM 1665 C CA . ALA A 1 206 ? 7.411 -13.701 -12.497 1.00 58.47 206 ALA A CA 1
ATOM 1666 C C . ALA A 1 206 ? 7.973 -13.778 -13.897 1.00 58.47 206 ALA A C 1
ATOM 1668 O O . ALA A 1 206 ? 9.124 -14.149 -14.125 1.00 58.47 206 ALA A O 1
ATOM 1669 N N . VAL A 1 207 ? 7.154 -13.344 -14.837 1.00 63.81 207 VAL A N 1
ATOM 1670 C CA . VAL A 1 207 ? 7.580 -13.195 -16.212 1.00 63.81 207 VAL A CA 1
ATOM 1671 C C . VAL A 1 207 ? 7.852 -11.713 -16.420 1.00 63.81 207 VAL A C 1
ATOM 1673 O O . VAL A 1 207 ? 6.982 -10.859 -16.224 1.00 63.81 207 VAL A O 1
ATOM 1676 N N . ILE A 1 208 ? 9.083 -11.392 -16.811 1.00 63.19 208 ILE A N 1
ATOM 1677 C CA . ILE A 1 208 ? 9.416 -10.053 -17.296 1.00 63.19 208 ILE A CA 1
ATOM 1678 C C . ILE A 1 208 ? 8.576 -9.832 -18.552 1.00 63.19 208 ILE A C 1
ATOM 1680 O O . ILE A 1 208 ? 8.642 -10.617 -19.501 1.00 63.19 208 ILE A O 1
ATOM 1684 N N . CYS A 1 209 ? 7.720 -8.812 -18.539 1.00 60.06 209 CYS A N 1
ATOM 1685 C CA . CYS A 1 209 ? 6.808 -8.621 -19.648 1.00 60.06 209 CYS A CA 1
ATOM 1686 C C . CYS A 1 209 ? 7.510 -7.957 -20.823 1.00 60.06 209 CYS A C 1
ATOM 1688 O O . CYS A 1 209 ? 8.251 -6.996 -20.649 1.00 60.06 209 CYS A O 1
ATOM 1690 N N . ASP A 1 210 ? 7.202 -8.461 -22.017 1.00 50.31 210 ASP A N 1
ATOM 1691 C CA . ASP A 1 210 ? 7.656 -7.953 -23.311 1.00 50.31 210 ASP A CA 1
ATOM 1692 C C . ASP A 1 210 ? 9.174 -7.919 -23.499 1.00 50.31 210 ASP A C 1
ATOM 1694 O O . ASP A 1 210 ? 9.733 -7.086 -24.191 1.00 50.31 210 ASP A O 1
ATOM 1698 N N . GLY A 1 211 ? 9.835 -8.944 -22.991 1.00 38.88 211 GLY A N 1
ATOM 1699 C CA . GLY A 1 211 ? 10.916 -9.579 -23.713 1.00 38.88 211 GLY A CA 1
ATOM 1700 C C . GLY A 1 211 ? 10.804 -11.057 -23.405 1.00 38.88 211 GLY A C 1
ATOM 1701 O O . GLY A 1 211 ? 11.088 -11.432 -22.275 1.00 38.88 211 GLY A O 1
ATOM 1702 N N . GLY A 1 212 ? 10.277 -11.861 -24.339 1.00 31.95 212 GLY A N 1
ATOM 1703 C CA . GLY A 1 212 ? 9.970 -13.278 -24.106 1.00 31.95 212 GLY A CA 1
ATOM 1704 C C . GLY A 1 212 ? 11.114 -14.044 -23.423 1.00 31.95 212 GLY A C 1
ATOM 1705 O O . GLY A 1 212 ? 12.247 -13.560 -23.414 1.00 31.95 212 GLY A O 1
ATOM 1706 N N . PRO A 1 213 ? 10.849 -15.233 -22.851 1.00 33.94 213 PRO A N 1
ATOM 1707 C CA . PRO A 1 213 ? 11.858 -15.998 -22.120 1.00 33.94 213 PRO A CA 1
ATOM 1708 C C . PRO A 1 213 ? 13.158 -16.088 -22.933 1.00 33.94 213 PRO A C 1
ATOM 1710 O O . PRO A 1 213 ? 13.190 -16.715 -23.989 1.00 33.94 213 PRO A O 1
ATOM 1713 N N . GLY A 1 214 ? 14.206 -15.403 -22.461 1.00 40.03 214 GLY A N 1
ATOM 1714 C CA . GLY A 1 214 ? 15.510 -15.351 -23.125 1.00 40.03 214 GLY A CA 1
ATOM 1715 C C . GLY A 1 214 ? 15.903 -14.040 -23.819 1.00 40.03 214 GLY A C 1
ATOM 1716 O O . GLY A 1 214 ? 16.964 -14.022 -24.440 1.00 40.03 214 GLY A O 1
ATOM 1717 N N . LEU A 1 215 ? 15.142 -12.941 -23.725 1.00 40.97 215 LEU A N 1
ATOM 1718 C CA . LEU A 1 215 ? 15.696 -11.632 -24.099 1.00 40.97 215 LEU A CA 1
ATOM 1719 C C . LEU A 1 215 ? 16.709 -11.157 -23.037 1.00 40.97 215 LEU A C 1
ATOM 1721 O O . LEU A 1 215 ? 16.458 -11.329 -21.841 1.00 40.97 215 LEU A O 1
ATOM 1725 N N . PRO A 1 216 ? 17.864 -10.591 -23.440 1.00 42.44 216 PRO A N 1
ATOM 1726 C CA . PRO A 1 216 ? 18.865 -10.127 -22.491 1.00 42.44 216 PRO A CA 1
ATOM 1727 C C . PRO A 1 216 ? 18.264 -9.078 -21.556 1.00 42.44 216 PRO A C 1
ATOM 1729 O O . PRO A 1 216 ? 17.495 -8.223 -21.993 1.00 42.44 216 PRO A O 1
ATOM 1732 N N . LEU A 1 217 ? 18.715 -9.070 -20.301 1.00 52.53 217 LEU A N 1
ATOM 1733 C CA . LEU A 1 217 ? 18.474 -8.021 -19.293 1.00 52.53 217 LEU A CA 1
ATOM 1734 C C . LEU A 1 217 ? 18.912 -6.602 -19.751 1.00 52.53 217 LEU A C 1
ATOM 1736 O O . LEU A 1 217 ? 18.820 -5.642 -18.988 1.00 52.53 217 LEU A O 1
ATOM 1740 N N . ASP A 1 218 ? 19.383 -6.464 -20.994 1.00 50.00 218 ASP A N 1
ATOM 1741 C CA . ASP A 1 218 ? 19.957 -5.296 -21.655 1.00 50.00 218 ASP A CA 1
ATOM 1742 C C . ASP A 1 218 ? 19.014 -4.668 -22.695 1.00 50.00 218 ASP A C 1
ATOM 1744 O O . ASP A 1 218 ? 19.454 -4.297 -23.783 1.00 50.00 218 ASP A O 1
ATOM 1748 N N . ALA A 1 219 ? 17.719 -4.527 -22.392 1.00 52.38 219 ALA A N 1
ATOM 1749 C CA . ALA A 1 219 ? 16.847 -3.709 -23.234 1.00 52.38 219 ALA A CA 1
ATOM 1750 C C . ALA A 1 219 ? 17.384 -2.267 -23.258 1.00 52.38 219 ALA A C 1
ATOM 1752 O O . ALA A 1 219 ? 17.361 -1.558 -22.248 1.00 52.38 219 ALA A O 1
ATOM 1753 N N . ASP A 1 220 ? 17.913 -1.855 -24.410 1.00 58.59 220 ASP A N 1
ATOM 1754 C CA . ASP A 1 220 ? 18.371 -0.491 -24.648 1.00 58.59 220 ASP A CA 1
ATOM 1755 C C . ASP A 1 220 ? 17.211 0.476 -24.320 1.00 58.59 220 ASP A C 1
ATOM 1757 O O . ASP A 1 220 ? 16.081 0.236 -24.758 1.00 58.59 220 ASP A O 1
ATOM 1761 N N . PRO A 1 221 ? 17.418 1.553 -23.543 1.00 53.97 221 PRO A N 1
ATOM 1762 C CA . PRO A 1 221 ? 16.393 2.569 -23.292 1.00 53.97 221 PRO A CA 1
ATOM 1763 C C . PRO A 1 221 ? 15.856 3.263 -24.564 1.00 53.97 221 PRO A C 1
ATOM 1765 O O . PRO A 1 221 ? 14.857 3.982 -24.473 1.00 53.97 221 PRO A O 1
ATOM 1768 N N . SER A 1 222 ? 16.490 3.049 -25.725 1.00 56.81 222 SER A N 1
ATOM 1769 C CA . SER A 1 222 ? 16.005 3.415 -27.065 1.00 56.81 222 SER A CA 1
ATOM 1770 C C . SER A 1 222 ? 15.243 2.300 -27.802 1.00 56.81 222 SER A C 1
ATOM 1772 O O . SER A 1 222 ? 14.774 2.511 -28.919 1.00 56.81 222 SER A O 1
ATOM 1774 N N . SER A 1 223 ? 15.093 1.120 -27.197 1.00 71.31 223 SER A N 1
ATOM 1775 C CA . SER A 1 223 ? 14.359 0.004 -27.795 1.00 71.31 223 SER A CA 1
ATOM 1776 C C . SER A 1 223 ? 12.877 0.345 -27.975 1.00 71.31 223 SER A C 1
ATOM 1778 O O . SER A 1 223 ? 12.247 0.975 -27.121 1.00 71.31 223 SER A O 1
ATOM 1780 N N . GLU A 1 224 ? 12.295 -0.137 -29.076 1.00 78.12 224 GLU A N 1
ATOM 1781 C CA . GLU A 1 224 ? 10.859 -0.021 -29.383 1.00 78.12 224 GLU A CA 1
ATOM 1782 C C . GLU A 1 224 ? 9.970 -0.488 -28.215 1.00 78.12 224 GLU A C 1
ATOM 1784 O O . GLU A 1 224 ? 8.870 0.024 -28.000 1.00 78.12 224 GLU A O 1
ATOM 1789 N N . LEU A 1 225 ? 10.482 -1.418 -27.406 1.00 78.00 225 LEU A N 1
ATOM 1790 C CA . LEU A 1 225 ? 9.863 -1.893 -26.180 1.00 78.00 225 LEU A CA 1
ATOM 1791 C C . LEU A 1 225 ? 9.631 -0.772 -25.155 1.00 78.00 225 LEU A C 1
ATOM 1793 O O . LEU A 1 225 ? 8.505 -0.594 -24.684 1.00 78.00 225 LEU A O 1
ATOM 1797 N N . VAL A 1 226 ? 10.665 0.000 -24.818 1.00 78.75 226 VAL A N 1
ATOM 1798 C CA . VAL A 1 226 ? 10.559 1.087 -23.831 1.00 78.75 226 VAL A CA 1
ATOM 1799 C C . VAL A 1 226 ? 9.632 2.188 -24.344 1.00 78.75 226 VAL A C 1
ATOM 1801 O O . VAL A 1 226 ? 8.849 2.742 -23.569 1.00 78.75 226 VAL A O 1
ATOM 1804 N N . GLU A 1 227 ? 9.639 2.460 -25.651 1.00 82.19 227 GLU A N 1
ATOM 1805 C CA . GLU A 1 227 ? 8.671 3.371 -26.271 1.00 82.19 227 GLU A CA 1
ATOM 1806 C C . GLU A 1 227 ? 7.232 2.853 -26.168 1.00 82.19 227 GLU A C 1
ATOM 1808 O O . GLU A 1 227 ? 6.321 3.615 -25.832 1.00 82.19 227 GLU A O 1
ATOM 1813 N N . SER A 1 228 ? 7.010 1.548 -26.348 1.00 83.25 228 SER A N 1
ATOM 1814 C CA . SER A 1 228 ? 5.689 0.945 -26.143 1.00 83.25 228 SER A CA 1
ATOM 1815 C C . SER A 1 228 ? 5.198 1.108 -24.695 1.00 83.25 228 SER A C 1
ATOM 1817 O O . SER A 1 228 ? 4.015 1.376 -24.458 1.00 83.25 228 SER A O 1
ATOM 1819 N N . TRP A 1 229 ? 6.100 1.021 -23.708 1.00 85.38 229 TRP A N 1
ATOM 1820 C CA . TRP A 1 229 ? 5.775 1.263 -22.301 1.00 85.38 229 TRP A CA 1
ATOM 1821 C C . TRP A 1 229 ? 5.475 2.737 -22.036 1.00 85.38 229 TRP A C 1
ATOM 1823 O O . TRP A 1 229 ? 4.473 3.043 -21.387 1.00 85.38 229 TRP A O 1
ATOM 1833 N N . ARG A 1 230 ? 6.274 3.663 -22.585 1.00 83.88 230 ARG A N 1
ATOM 1834 C CA . ARG A 1 230 ? 5.995 5.107 -22.507 1.00 83.88 230 ARG A CA 1
ATOM 1835 C C . ARG A 1 230 ? 4.621 5.422 -23.085 1.00 83.88 230 ARG A C 1
ATOM 1837 O O . ARG A 1 230 ? 3.845 6.138 -22.453 1.00 83.88 230 ARG A O 1
ATOM 1844 N N . HIS A 1 231 ? 4.293 4.855 -24.245 1.00 85.50 231 HIS A N 1
ATOM 1845 C CA . HIS A 1 231 ? 2.983 5.010 -24.866 1.00 85.50 231 HIS A CA 1
ATOM 1846 C C . HIS A 1 231 ? 1.863 4.496 -23.952 1.00 85.50 231 HIS A C 1
ATOM 1848 O O . HIS A 1 231 ? 0.941 5.249 -23.642 1.00 85.50 231 HIS A O 1
ATOM 1854 N N . ALA A 1 232 ? 1.970 3.265 -23.442 1.00 83.19 232 ALA A N 1
ATOM 1855 C CA . ALA A 1 232 ? 0.972 2.688 -22.538 1.00 83.19 232 ALA A CA 1
ATOM 1856 C C . ALA A 1 232 ? 0.784 3.518 -21.251 1.00 83.19 232 ALA A C 1
ATOM 1858 O O . ALA A 1 232 ? -0.348 3.775 -20.833 1.00 83.19 232 ALA A O 1
ATOM 1859 N N . GLY A 1 233 ? 1.880 3.988 -20.648 1.00 82.62 233 GLY A N 1
ATOM 1860 C CA . GLY A 1 233 ? 1.840 4.859 -19.473 1.00 82.62 233 GLY A CA 1
ATOM 1861 C C . GLY A 1 233 ? 1.217 6.229 -19.761 1.00 82.62 233 GLY A C 1
ATOM 1862 O O . GLY A 1 233 ? 0.460 6.753 -18.941 1.00 82.62 233 GLY A O 1
ATOM 1863 N N . ASN A 1 234 ? 1.478 6.797 -20.942 1.00 86.31 234 ASN A N 1
ATOM 1864 C CA . ASN A 1 234 ? 0.877 8.055 -21.386 1.00 86.31 234 ASN A CA 1
ATOM 1865 C C . ASN A 1 234 ? -0.627 7.916 -21.638 1.00 86.31 234 ASN A C 1
ATOM 1867 O O . ASN A 1 234 ? -1.385 8.772 -21.179 1.00 86.31 234 ASN A O 1
ATOM 1871 N N . VAL A 1 235 ? -1.063 6.835 -22.295 1.00 84.56 235 VAL A N 1
ATOM 1872 C CA . VAL A 1 235 ? -2.488 6.527 -22.495 1.00 84.56 235 VAL A CA 1
ATOM 1873 C C . VAL A 1 235 ? -3.195 6.441 -21.144 1.00 84.56 235 VAL A C 1
ATOM 1875 O O . VAL A 1 235 ? -4.176 7.151 -20.931 1.00 84.56 235 VAL A O 1
ATOM 1878 N N . TRP A 1 236 ? -2.656 5.671 -20.188 1.00 86.06 236 TRP A N 1
ATOM 1879 C CA . TRP A 1 236 ? -3.229 5.596 -18.840 1.00 86.06 236 TRP A CA 1
ATOM 1880 C C . TRP A 1 236 ? -3.329 6.980 -18.182 1.00 86.06 236 TRP A C 1
ATOM 1882 O O . TRP A 1 236 ? -4.407 7.370 -17.723 1.00 86.06 236 TRP A O 1
ATOM 1892 N N . LYS A 1 237 ? -2.236 7.755 -18.184 1.00 84.06 237 LYS A N 1
ATOM 1893 C CA . LYS A 1 237 ? -2.183 9.085 -17.557 1.00 84.06 237 LYS A CA 1
ATOM 1894 C C . LYS A 1 237 ? -3.223 10.041 -18.150 1.00 84.06 237 LYS A C 1
ATOM 1896 O O . LYS A 1 237 ? -3.838 10.794 -17.397 1.00 84.06 237 LYS A O 1
ATOM 1901 N N . GLN A 1 238 ? -3.433 9.999 -19.466 1.00 85.62 238 GLN A N 1
ATOM 1902 C CA . GLN A 1 238 ? -4.454 10.795 -20.154 1.00 85.62 238 GLN A CA 1
ATOM 1903 C C . GLN A 1 238 ? -5.869 10.337 -19.780 1.00 85.62 238 GLN A C 1
ATOM 1905 O O . GLN A 1 238 ? -6.707 11.165 -19.436 1.00 85.62 238 GLN A O 1
ATOM 1910 N N . THR A 1 239 ? -6.130 9.025 -19.756 1.00 81.62 239 THR A N 1
ATOM 1911 C CA . THR A 1 239 ? -7.461 8.490 -19.415 1.00 81.62 239 THR A CA 1
ATOM 1912 C C . THR A 1 239 ? -7.848 8.697 -17.949 1.00 81.62 239 THR A C 1
ATOM 1914 O O . THR A 1 239 ? -9.011 8.961 -17.654 1.00 81.62 239 THR A O 1
ATOM 1917 N N . LYS A 1 240 ? -6.881 8.679 -17.020 1.00 71.88 240 LYS A N 1
ATOM 1918 C CA . LYS A 1 240 ? -7.117 8.927 -15.588 1.00 71.88 240 LYS A CA 1
ATOM 1919 C C . LYS A 1 240 ? -7.675 10.329 -15.319 1.00 71.88 240 LYS A C 1
ATOM 1921 O O . LYS A 1 240 ? -8.447 10.500 -14.379 1.00 71.88 240 LYS A O 1
ATOM 1926 N N . GLY A 1 241 ? -7.331 11.312 -16.157 1.00 55.38 241 GLY A N 1
ATOM 1927 C CA . GLY A 1 241 ? -7.877 12.669 -16.079 1.00 55.38 241 GLY A CA 1
ATOM 1928 C C . GLY A 1 241 ? -9.381 12.757 -16.365 1.00 55.38 241 GLY A C 1
ATOM 1929 O O . GLY A 1 241 ? -9.998 13.752 -16.000 1.00 55.38 241 GLY A O 1
ATOM 1930 N N . HIS A 1 242 ? -9.980 11.730 -16.979 1.00 48.91 242 HIS A N 1
ATOM 1931 C CA . HIS A 1 242 ? -11.409 11.696 -17.306 1.00 48.91 242 HIS A CA 1
ATOM 1932 C C . HIS A 1 242 ? -12.235 10.818 -16.345 1.00 48.91 242 HIS A C 1
ATOM 1934 O O . HIS A 1 242 ? -13.443 11.011 -16.235 1.00 48.91 242 HIS A O 1
ATOM 1940 N N . SER A 1 243 ? -11.610 9.890 -15.610 1.00 47.34 243 SER A N 1
ATOM 1941 C CA . SER A 1 243 ? -12.322 8.932 -14.744 1.00 47.34 243 SER A CA 1
ATOM 1942 C C . SER A 1 243 ? -12.589 9.425 -13.315 1.00 47.34 243 SER A C 1
ATOM 1944 O O . SER A 1 243 ? -13.409 8.833 -12.617 1.00 47.34 243 SER A O 1
ATOM 1946 N N . SER A 1 244 ? -11.951 10.510 -12.853 1.00 38.12 244 SER A N 1
ATOM 1947 C CA . SER A 1 244 ? -12.077 10.963 -11.452 1.00 38.12 244 SER A CA 1
ATOM 1948 C C . SER A 1 244 ? -13.432 11.592 -11.092 1.00 38.12 244 SER A C 1
ATOM 1950 O O . SER A 1 244 ? -13.617 11.997 -9.948 1.00 38.12 244 SER A O 1
ATOM 1952 N N . ILE A 1 245 ? -14.365 11.708 -12.043 1.00 39.78 245 ILE A N 1
ATOM 1953 C CA . ILE A 1 245 ? -15.679 12.340 -11.833 1.00 39.78 245 ILE A CA 1
ATOM 1954 C C . ILE A 1 245 ? -16.810 11.300 -11.690 1.00 39.78 245 ILE A C 1
ATOM 1956 O O . ILE A 1 245 ? -17.839 11.614 -11.103 1.00 39.78 245 ILE A O 1
ATOM 1960 N N . ALA A 1 246 ? -16.639 10.054 -12.153 1.00 35.25 246 ALA A N 1
ATOM 1961 C CA . ALA A 1 246 ? -17.777 9.139 -12.326 1.00 35.25 246 ALA A CA 1
ATOM 1962 C C . ALA A 1 246 ? -17.973 8.073 -11.226 1.00 35.25 246 ALA A C 1
ATOM 1964 O O . ALA A 1 246 ? -19.106 7.665 -10.993 1.00 35.25 246 ALA A O 1
ATOM 1965 N N . GLU A 1 247 ? -16.929 7.612 -10.525 1.00 38.00 247 GLU A N 1
ATOM 1966 C CA . GLU A 1 247 ? -17.052 6.420 -9.654 1.00 38.00 247 GLU A CA 1
ATOM 1967 C C . GLU A 1 247 ? -17.232 6.709 -8.149 1.00 38.00 247 GLU A C 1
ATOM 1969 O O . GLU A 1 247 ? -17.590 5.808 -7.393 1.00 38.00 247 GLU A O 1
ATOM 1974 N N . THR A 1 248 ? -17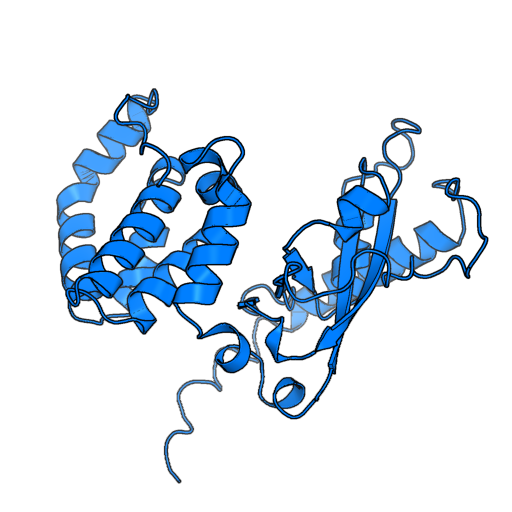.079 7.956 -7.691 1.00 34.28 248 THR A N 1
ATOM 1975 C CA . THR A 1 248 ? -17.205 8.302 -6.255 1.00 34.28 248 THR A CA 1
ATOM 1976 C C . THR A 1 248 ? -18.660 8.319 -5.752 1.00 34.28 248 THR A C 1
ATOM 1978 O O . THR A 1 248 ? -18.891 8.335 -4.548 1.00 34.28 248 THR A O 1
ATOM 1981 N N . VAL A 1 249 ? -19.660 8.278 -6.641 1.00 33.75 249 VAL A N 1
ATOM 1982 C CA . VAL A 1 249 ? -21.087 8.395 -6.269 1.00 33.75 249 VAL A CA 1
ATOM 1983 C C . VAL A 1 249 ? -21.766 7.033 -6.029 1.00 33.75 249 VAL A C 1
ATOM 1985 O O . VAL A 1 249 ? -22.817 6.979 -5.403 1.00 33.75 249 VAL A O 1
ATOM 1988 N N . ALA A 1 250 ? -21.168 5.910 -6.444 1.00 34.09 250 ALA A N 1
ATOM 1989 C CA . ALA A 1 250 ? -21.873 4.620 -6.510 1.00 34.09 250 ALA A CA 1
ATOM 1990 C C . ALA A 1 250 ? -21.629 3.646 -5.334 1.00 34.09 250 ALA A C 1
ATOM 1992 O O . ALA A 1 250 ? -22.064 2.500 -5.399 1.00 34.09 250 ALA A O 1
ATOM 1993 N N . VAL A 1 251 ? -20.921 4.044 -4.268 1.00 38.31 251 VAL A N 1
ATOM 1994 C CA . VAL A 1 251 ? -20.562 3.119 -3.163 1.00 38.31 251 VAL A CA 1
ATOM 1995 C C . VAL A 1 251 ? -21.452 3.284 -1.918 1.00 38.31 251 VAL A C 1
ATOM 1997 O O . VAL A 1 251 ? -21.307 2.523 -0.970 1.00 38.31 251 VAL A O 1
ATOM 2000 N N . VAL A 1 252 ? -22.407 4.224 -1.911 1.00 36.56 252 VAL A N 1
ATOM 2001 C CA . VAL A 1 252 ? -23.228 4.527 -0.714 1.00 36.56 252 VAL A CA 1
ATOM 2002 C C . VAL A 1 252 ? -24.697 4.075 -0.829 1.00 36.56 252 VAL A C 1
ATOM 2004 O O . VAL A 1 252 ? -25.428 4.199 0.144 1.00 36.56 252 VAL A O 1
ATOM 2007 N N . SER A 1 253 ? -25.160 3.523 -1.958 1.00 34.28 253 SER A N 1
ATOM 2008 C CA . SER A 1 253 ? -26.601 3.247 -2.141 1.00 34.28 253 SER A CA 1
ATOM 2009 C C . SER A 1 253 ? -27.055 1.787 -2.065 1.00 34.28 253 SER A C 1
ATOM 2011 O O . SER A 1 253 ? -28.255 1.574 -1.963 1.00 34.28 253 SER A O 1
ATOM 2013 N N . ASP A 1 254 ? -26.167 0.789 -2.087 1.00 37.28 254 ASP A N 1
ATOM 2014 C CA . ASP A 1 254 ? -26.604 -0.603 -2.304 1.00 37.28 254 ASP A CA 1
ATOM 2015 C C . ASP A 1 254 ? -26.242 -1.516 -1.117 1.00 37.28 254 ASP A C 1
ATOM 2017 O O . ASP A 1 254 ? -25.410 -2.421 -1.231 1.00 37.28 254 ASP A O 1
ATOM 2021 N N . GLU A 1 255 ? -26.882 -1.257 0.027 1.00 43.78 255 GLU A N 1
ATOM 2022 C CA . GLU A 1 255 ? -27.163 -2.245 1.082 1.00 43.78 255 GLU A CA 1
ATOM 2023 C C . GLU A 1 255 ? -28.684 -2.337 1.305 1.00 43.78 255 GLU A C 1
ATOM 2025 O O . GLU A 1 255 ? -29.185 -1.988 2.365 1.00 43.78 255 GLU A O 1
ATOM 2030 N N . GLU A 1 256 ? -29.422 -2.813 0.302 1.00 39.72 256 GLU A N 1
ATOM 2031 C CA . GLU A 1 256 ? -30.712 -3.491 0.491 1.00 39.72 256 GLU A CA 1
ATOM 2032 C C . GLU A 1 256 ? -30.791 -4.628 -0.538 1.00 39.72 256 GLU A C 1
ATOM 2034 O O . GLU A 1 256 ? -30.909 -4.370 -1.733 1.00 39.72 256 GLU A O 1
ATOM 2039 N N . ASP A 1 257 ? -30.558 -5.860 -0.064 1.00 36.06 257 ASP A N 1
ATOM 2040 C CA . ASP A 1 257 ? -31.198 -7.131 -0.470 1.00 36.06 257 ASP A CA 1
ATOM 2041 C C . ASP A 1 257 ? -30.531 -8.328 0.239 1.00 36.06 257 ASP A C 1
ATOM 2043 O O . ASP A 1 257 ? -29.317 -8.581 0.026 1.00 36.06 257 ASP A O 1
#

Secondary structure (DSSP, 8-state):
------S-----HHHHHHHHHHHHHHHHHHHHHHTT-HHHHHHHHHHS-GGGHHHHHHHHHHHHHTTSS-HHHHHHHHHHHHHHHHHHHHHTTGGGHHHHHHHHHHHHT-HHHHS-HHHHT-SEEEEEEEEESS-HHHHHH-SEEES-HHHHHHHHHTT--TTS-TT--EEEEEEEEEGGGEEEEE-TTSS-EEEE-STTS-TT-PEETTS-TT--S---TTSHHHHHHHHHHHHHHHHHHHHTTTSTTSSSS----

Sequence (257 aa):
MSKLKGDAFEVKNEDAERLKRMLPEVEKLRAKAQSGDLEAATALIMLLPNAYRGQKAVRFHQLWRDGRARQEVAWQVLHDVWIHDHSRLSTEFDEDGLEIADFMFRDLGLGSRSLPKRFRRQGRLTIWRGGTGLTAEDVDDGSSWTLNRGVACWFATRWSPAALVPSHRPYVVWREVPRKAILAYIGKRGEDEVVIDFRDLSRGDAVICDGGPGLPLDADPSSELVESWRHAGNVWKQTKGHSSIAETVAVVSDEED

Foldseek 3Di:
DDDQDPDDDPPPVVLVVLCVVCVVVLVVLVVCLLVPDLVSLLVNLVSHDLLCLLVVLVVQLVCVVVVRHPLVSSVSSLLSNCVPCLVSQQVSRPNCRQVVSLVSLVVSVCQLVQDDPVCNPDQKAKWKAKAWLDQPLRRQPHFKIASALLLRLCRQPVPDDLDDDQSGHMWMKIDIDGSSQFSHFDPLQVRRMTGGDCVPPDRPRIDGPPPHPDDDSRPRCPHPVNVVSVVSNVVSVVVSVVPNPPDPPPPPPPPDD

pLDDT: mean 79.1, std 18.78, range [31.95, 98.0]

Organism: NCBI:txid670291